Protein AF-A0A3D6A3V4-F1 (afdb_monomer_lite)

Foldseek 3Di:
DPPPPVVVVVVVVVPPPPPLLFFDFDWWAFPVGDTDTFGFAEDEQQWTWTQHPVRDTDIHGLNRTDPVVSVVVLVCVVVVSHYYDDDDDDDDDDPDDDDDDDDDDDDDDDDDDDDDDDDDPPPPPPPDDPDPDDDDVVDPVNDDRDDRPADSVRSQCQAQCHDHDVPDDDDCRRHPQVVCVVPPCVQADPFDDDPNDTRAHPQNQHDNDPVSQQQGHPVGHPDDDD

Structure (mmCIF, N/CA/C/O backbone):
data_AF-A0A3D6A3V4-F1
#
_entry.id   AF-A0A3D6A3V4-F1
#
loop_
_atom_site.group_PDB
_atom_site.id
_atom_site.type_symbol
_atom_site.label_atom_id
_atom_site.label_alt_id
_atom_site.label_comp_id
_atom_site.label_asym_id
_atom_site.label_entity_id
_atom_site.label_seq_id
_atom_site.pdbx_PDB_ins_code
_atom_site.Cartn_x
_atom_site.Cartn_y
_atom_site.Cartn_z
_atom_site.occupancy
_atom_site.B_iso_or_equiv
_atom_site.auth_seq_id
_atom_site.auth_comp_id
_atom_site.auth_asym_id
_atom_site.auth_atom_id
_atom_site.pdbx_PDB_model_num
ATOM 1 N N . MET A 1 1 ? -37.041 -48.152 -1.581 1.00 53.12 1 MET A N 1
ATOM 2 C CA . MET A 1 1 ? -37.724 -46.943 -1.062 1.00 53.12 1 MET A CA 1
ATOM 3 C C . MET A 1 1 ? -36.877 -46.152 -0.038 1.00 53.12 1 MET A C 1
ATOM 5 O O . MET A 1 1 ? -37.385 -45.884 1.032 1.00 53.12 1 MET A O 1
ATOM 9 N N . ILE A 1 2 ? -35.622 -45.732 -0.300 1.00 57.66 2 ILE A N 1
ATOM 10 C CA . ILE A 1 2 ? -34.874 -44.881 0.681 1.00 57.66 2 ILE A CA 1
ATOM 11 C C . ILE A 1 2 ? -34.031 -43.732 0.054 1.00 57.66 2 ILE A C 1
ATOM 13 O O . ILE A 1 2 ? -33.687 -42.775 0.737 1.00 57.66 2 ILE A O 1
ATOM 17 N N . LYS A 1 3 ? -33.742 -43.700 -1.255 1.00 54.81 3 LYS A N 1
ATOM 18 C CA . LYS A 1 3 ? -32.724 -42.768 -1.807 1.00 54.81 3 LYS A CA 1
ATOM 19 C C . LYS A 1 3 ? -33.148 -41.313 -2.098 1.00 54.81 3 LYS A C 1
ATOM 21 O O . LYS A 1 3 ? -32.296 -40.528 -2.493 1.00 54.81 3 LYS A O 1
ATOM 26 N N . LYS A 1 4 ? -34.415 -40.921 -1.906 1.00 56.22 4 LYS A N 1
ATOM 27 C CA . LYS A 1 4 ? -34.896 -39.560 -2.256 1.00 56.22 4 LYS A CA 1
ATOM 28 C C . LYS A 1 4 ? -34.958 -38.573 -1.079 1.00 56.22 4 LYS A C 1
ATOM 30 O O . LYS A 1 4 ? -35.037 -37.375 -1.315 1.00 56.22 4 LYS A O 1
ATOM 35 N N . SER A 1 5 ? -34.862 -39.044 0.168 1.00 53.38 5 SER A N 1
ATOM 36 C CA . SER A 1 5 ? -34.997 -38.173 1.351 1.00 53.38 5 SER A CA 1
ATOM 37 C C . SER A 1 5 ? -33.694 -37.482 1.778 1.00 53.38 5 SER A C 1
ATOM 39 O O . SER A 1 5 ? -33.739 -36.508 2.521 1.00 53.38 5 SER A O 1
ATOM 41 N N . LEU A 1 6 ? -32.535 -37.951 1.297 1.00 52.75 6 LEU A N 1
ATOM 42 C CA . LEU A 1 6 ? -31.229 -37.386 1.664 1.00 52.75 6 LEU A CA 1
ATOM 43 C C . LEU A 1 6 ? -30.909 -36.092 0.894 1.00 52.75 6 LEU A C 1
ATOM 45 O O . LEU A 1 6 ? -30.246 -35.204 1.417 1.00 52.75 6 LEU A O 1
ATOM 49 N N . PHE A 1 7 ? -31.435 -35.945 -0.326 1.00 50.56 7 PHE A N 1
ATOM 50 C CA . PHE A 1 7 ? -31.185 -34.763 -1.159 1.00 50.56 7 PHE A CA 1
ATOM 51 C C . PHE A 1 7 ? -31.991 -33.534 -0.701 1.00 50.56 7 PHE A C 1
ATOM 53 O O . PHE A 1 7 ? -31.534 -32.401 -0.826 1.00 50.56 7 PHE A O 1
ATOM 60 N N . LEU A 1 8 ? -33.160 -33.759 -0.092 1.00 50.34 8 LEU A N 1
ATOM 61 C CA . LEU A 1 8 ? -33.994 -32.698 0.484 1.00 50.34 8 LEU A CA 1
ATOM 62 C C . LEU A 1 8 ? -33.424 -32.128 1.793 1.00 50.34 8 LEU A C 1
ATOM 64 O O . LEU A 1 8 ? -33.662 -30.963 2.094 1.00 50.34 8 LEU A O 1
ATOM 68 N N . PHE A 1 9 ? -32.613 -32.894 2.529 1.00 51.50 9 PHE A N 1
ATOM 69 C CA . PHE A 1 9 ? -31.948 -32.401 3.740 1.00 51.50 9 PHE A CA 1
ATOM 70 C C . PHE A 1 9 ? -30.706 -31.545 3.437 1.00 51.50 9 PHE A C 1
ATOM 72 O O . PHE A 1 9 ? -30.453 -30.573 4.144 1.00 51.50 9 PHE A O 1
ATOM 79 N N . CYS A 1 10 ? -29.973 -31.821 2.350 1.00 49.44 10 CYS A N 1
ATOM 80 C CA . CYS A 1 10 ? -28.848 -30.974 1.927 1.00 49.44 10 CYS A CA 1
ATOM 81 C C . CYS A 1 10 ? -29.291 -29.595 1.412 1.00 49.44 10 CYS A C 1
ATOM 83 O O . CYS A 1 10 ? -28.575 -28.618 1.609 1.00 49.44 10 CYS A O 1
ATOM 85 N N . SER A 1 11 ? -30.478 -29.484 0.807 1.00 51.34 11 SER A N 1
ATOM 86 C CA . SER A 1 11 ? -30.995 -28.195 0.323 1.00 51.34 11 SER A CA 1
ATOM 87 C C . SER A 1 11 ? -31.428 -27.248 1.450 1.00 51.34 11 SER A C 1
ATOM 89 O O . SER A 1 11 ? -31.444 -26.037 1.238 1.00 51.34 11 SER A O 1
ATOM 91 N N . LEU A 1 12 ? -31.766 -27.765 2.638 1.00 50.78 12 LEU A N 1
ATOM 92 C CA . LEU A 1 12 ? -32.213 -26.944 3.771 1.00 50.78 12 LEU A CA 1
ATOM 93 C C . LEU A 1 12 ? -31.044 -26.358 4.588 1.00 50.78 12 LEU A C 1
ATOM 95 O O . LEU A 1 12 ? -31.235 -25.403 5.332 1.00 50.78 12 LEU A O 1
ATOM 99 N N . ILE A 1 13 ? -29.827 -26.890 4.424 1.00 54.06 13 ILE A N 1
ATOM 100 C CA . ILE A 1 13 ? -28.621 -26.446 5.150 1.00 54.06 13 ILE A CA 1
ATOM 101 C C . ILE A 1 13 ? -27.884 -25.318 4.401 1.00 54.06 13 ILE A C 1
ATOM 103 O O . ILE A 1 13 ? -27.136 -24.549 4.998 1.00 54.06 13 ILE A O 1
ATOM 107 N N . ILE A 1 14 ? -28.115 -25.162 3.094 1.00 52.94 14 ILE A N 1
ATOM 108 C CA . ILE A 1 14 ? -27.400 -24.167 2.275 1.00 52.94 14 ILE A CA 1
ATOM 109 C C . ILE A 1 14 ? -27.983 -22.749 2.453 1.00 52.94 14 ILE A C 1
ATOM 111 O O . ILE A 1 14 ? -27.259 -21.768 2.313 1.00 52.94 14 ILE A O 1
ATOM 115 N N . PHE A 1 15 ? -29.254 -22.606 2.847 1.00 48.47 15 PHE A N 1
ATOM 116 C CA . PHE A 1 15 ? -29.893 -21.288 2.999 1.00 48.47 15 PHE A CA 1
ATOM 117 C C . PHE A 1 15 ? -29.602 -20.566 4.328 1.00 48.47 15 PHE A C 1
ATOM 119 O O . PHE A 1 15 ? -29.890 -19.377 4.446 1.00 48.47 15 PHE A O 1
ATOM 126 N N . THR A 1 16 ? -29.004 -21.223 5.327 1.00 52.16 16 THR A N 1
ATOM 127 C CA . THR A 1 16 ? -28.819 -20.644 6.675 1.00 52.16 16 THR A CA 1
ATOM 128 C C . THR A 1 16 ? -27.488 -19.913 6.887 1.00 52.16 16 THR A C 1
ATOM 130 O O . THR A 1 16 ? -27.120 -19.658 8.030 1.00 52.16 16 THR A O 1
ATOM 133 N N . SER A 1 17 ? -26.732 -19.584 5.834 1.00 47.12 17 SER A N 1
ATOM 134 C CA . SER A 1 17 ? -25.373 -19.023 5.980 1.00 47.12 17 SER A CA 1
ATOM 135 C C . SER A 1 17 ? -25.173 -17.585 5.483 1.00 47.12 17 SER A C 1
ATOM 137 O O . SER A 1 17 ? -24.056 -17.077 5.558 1.00 47.12 17 SER A O 1
ATOM 139 N N . LEU A 1 18 ? -26.231 -16.852 5.116 1.00 50.50 18 LEU A N 1
ATOM 140 C CA . LEU A 1 18 ? -26.153 -15.385 4.991 1.00 50.50 18 LEU A CA 1
ATOM 141 C C . LEU A 1 18 ? -26.362 -14.712 6.356 1.00 50.50 18 LEU A C 1
ATOM 143 O O . LEU A 1 18 ? -27.289 -13.934 6.570 1.00 50.50 18 LEU A O 1
ATOM 147 N N . VAL A 1 19 ? -25.476 -15.004 7.308 1.00 51.34 19 VAL A N 1
ATOM 148 C CA . VAL A 1 19 ? -25.306 -14.123 8.464 1.00 51.34 19 VAL A CA 1
ATOM 149 C C . VAL A 1 19 ? -24.490 -12.941 7.959 1.00 51.34 19 VAL A C 1
ATOM 151 O O . VAL A 1 19 ? -23.276 -13.046 7.797 1.00 51.34 19 VAL A O 1
ATOM 154 N N . CYS A 1 20 ? -25.150 -11.814 7.677 1.00 49.06 20 CYS A N 1
ATOM 155 C CA . CYS A 1 20 ? -24.467 -10.524 7.617 1.00 49.06 20 CYS A CA 1
ATOM 156 C C . CYS A 1 20 ? -23.655 -10.408 8.907 1.00 49.06 20 CYS A C 1
ATOM 158 O O . CYS A 1 20 ? -24.240 -10.257 9.980 1.00 49.06 20 CYS A O 1
ATOM 160 N N . ALA A 1 21 ? -22.332 -10.553 8.817 1.00 57.81 21 ALA A N 1
ATOM 161 C CA . ALA A 1 21 ? -21.416 -10.524 9.950 1.00 57.81 21 ALA A CA 1
ATOM 162 C C . ALA A 1 21 ? -21.294 -9.087 10.472 1.00 57.81 21 ALA A C 1
ATOM 164 O O . ALA A 1 21 ? -20.263 -8.435 10.358 1.00 57.81 21 ALA A O 1
ATOM 165 N N . SER A 1 22 ? -22.404 -8.573 10.990 1.00 68.56 22 SER A N 1
ATOM 166 C CA . SER A 1 22 ? -22.478 -7.310 11.689 1.00 68.56 22 SER A CA 1
ATOM 167 C C . SER A 1 22 ? -21.837 -7.497 13.054 1.00 68.56 22 SER A C 1
ATOM 169 O O . SER A 1 22 ? -22.063 -8.515 13.713 1.00 68.56 22 SER A O 1
ATOM 171 N N . GLU A 1 23 ? -21.016 -6.539 13.473 1.00 82.00 23 GLU A N 1
ATOM 172 C CA . GLU A 1 23 ? -20.380 -6.610 14.782 1.00 82.00 23 GLU A CA 1
ATOM 173 C C . GLU A 1 23 ? -21.410 -6.761 15.919 1.00 82.00 23 GLU A C 1
ATOM 175 O O . GLU A 1 23 ? -22.537 -6.279 15.814 1.00 82.00 23 GLU A O 1
ATOM 180 N N . PRO A 1 24 ? -21.070 -7.422 17.031 1.00 88.56 24 PRO A N 1
ATOM 181 C CA . PRO A 1 24 ? -21.935 -7.410 18.200 1.00 88.56 24 PRO A CA 1
ATOM 182 C C . PRO A 1 24 ? -21.965 -6.015 18.842 1.00 88.56 24 PRO A C 1
ATOM 184 O O . PRO A 1 24 ? -20.991 -5.262 18.780 1.00 88.56 24 PRO A O 1
ATOM 187 N N . PHE A 1 25 ? -23.074 -5.685 19.509 1.00 91.19 25 PHE A N 1
ATOM 188 C CA . PHE A 1 25 ? -23.089 -4.561 20.443 1.00 91.19 25 PHE A CA 1
ATOM 189 C C . PHE A 1 25 ? -22.141 -4.859 21.603 1.00 91.19 25 PHE A C 1
ATOM 191 O O . PHE A 1 25 ? -22.180 -5.939 22.195 1.00 91.19 25 PHE A O 1
ATOM 198 N N . ARG A 1 26 ? -21.277 -3.898 21.914 1.00 92.19 26 ARG A N 1
ATOM 199 C CA . ARG A 1 26 ? -20.244 -4.003 22.935 1.00 92.19 26 ARG A CA 1
ATOM 200 C C . ARG A 1 26 ? -20.138 -2.693 23.701 1.00 92.19 26 ARG A C 1
ATOM 202 O O . ARG A 1 26 ? -20.439 -1.617 23.190 1.00 92.19 26 ARG A O 1
ATOM 209 N N . ILE A 1 27 ? -19.692 -2.800 24.945 1.00 93.56 27 ILE A N 1
ATOM 210 C CA . ILE A 1 27 ? -19.360 -1.650 25.776 1.00 93.56 27 ILE A CA 1
ATOM 211 C C . ILE A 1 27 ? -17.898 -1.298 25.519 1.00 93.56 27 ILE A C 1
ATOM 213 O O . ILE A 1 27 ? -17.003 -2.054 25.899 1.00 93.56 27 ILE A O 1
ATOM 217 N N . PHE A 1 28 ? -17.682 -0.162 24.869 1.00 93.25 28 PHE A N 1
ATOM 218 C CA . PHE A 1 28 ? -16.378 0.450 24.677 1.00 93.25 28 PHE A CA 1
ATOM 219 C C . PHE A 1 28 ? -16.047 1.344 25.869 1.00 93.25 28 PHE A C 1
ATOM 221 O O . PHE A 1 28 ? -16.920 2.024 26.402 1.00 93.25 28 PHE A O 1
ATOM 228 N N . LYS A 1 29 ? -14.794 1.361 26.298 1.00 93.31 29 LYS A N 1
ATOM 229 C CA . LYS A 1 29 ? -14.298 2.123 27.438 1.00 93.31 29 LYS A CA 1
ATOM 230 C C . LYS A 1 29 ? -13.313 3.176 26.963 1.00 93.31 29 LYS A C 1
ATOM 232 O O . LYS A 1 29 ? -12.517 2.934 26.060 1.00 93.31 29 LYS A O 1
ATOM 237 N N . THR A 1 30 ? -13.332 4.337 27.599 1.00 90.88 30 THR A N 1
ATOM 238 C CA . THR A 1 30 ? -12.273 5.337 27.463 1.00 90.88 30 THR A CA 1
ATOM 239 C C . THR A 1 30 ? -11.202 5.106 28.532 1.00 90.88 30 THR A C 1
ATOM 241 O O . THR A 1 30 ? -11.490 4.517 29.579 1.00 90.88 30 THR A O 1
ATOM 244 N N . PRO A 1 31 ? -9.970 5.607 28.339 1.00 86.50 31 PRO A N 1
ATOM 245 C CA . PRO A 1 31 ? -8.934 5.581 29.374 1.00 86.50 31 PRO A CA 1
ATOM 246 C C . PRO A 1 31 ? -9.350 6.285 30.677 1.00 86.50 31 PRO A C 1
ATOM 248 O O . PRO A 1 31 ? -8.811 5.992 31.736 1.00 86.50 31 PRO A O 1
ATOM 251 N N . GLN A 1 32 ? -10.326 7.197 30.606 1.00 86.75 32 GLN A N 1
ATOM 252 C CA . GLN A 1 32 ? -10.885 7.921 31.752 1.00 86.75 32 GLN A CA 1
ATOM 253 C C . GLN A 1 32 ? -11.979 7.126 32.493 1.00 86.75 32 GLN A C 1
ATOM 255 O O . GLN A 1 32 ? -12.589 7.645 33.423 1.00 86.75 32 GLN A O 1
ATOM 260 N N . GLY A 1 33 ? -12.266 5.887 32.075 1.00 80.50 33 GLY A N 1
ATOM 261 C CA . GLY A 1 33 ? -13.264 5.016 32.703 1.00 80.50 33 GLY A CA 1
ATOM 262 C C . GLY A 1 33 ? -14.709 5.264 32.261 1.00 80.50 33 GLY A C 1
ATOM 263 O O . GLY A 1 33 ? -15.615 4.588 32.745 1.00 80.50 33 GLY A O 1
ATOM 264 N N . GLN A 1 34 ? -14.948 6.188 31.326 1.00 87.38 34 GLN A N 1
ATOM 265 C CA . GLN A 1 34 ? -16.274 6.359 30.731 1.00 87.38 34 GLN A CA 1
ATOM 266 C C . GLN A 1 34 ? -16.570 5.193 29.789 1.00 87.38 34 GLN A C 1
ATOM 268 O O . GLN A 1 34 ? -15.661 4.644 29.166 1.00 87.38 34 GLN A O 1
ATOM 273 N N . SER A 1 35 ? -17.841 4.817 29.680 1.00 90.25 35 SER A N 1
ATOM 274 C CA . SER A 1 35 ? -18.265 3.711 28.827 1.00 90.25 35 SER A CA 1
ATOM 275 C C . SER A 1 35 ? -19.302 4.158 27.804 1.00 90.25 35 SER A C 1
ATOM 277 O O . SER A 1 35 ? -20.183 4.962 28.100 1.00 90.25 35 SER A O 1
ATOM 279 N N . LEU A 1 36 ? -19.162 3.646 26.588 1.00 90.88 36 LEU A N 1
ATOM 280 C CA . LEU A 1 36 ? -20.037 3.876 25.453 1.00 90.88 36 LEU A CA 1
ATOM 281 C C . LEU A 1 36 ? -20.494 2.515 24.938 1.00 90.88 36 LEU A C 1
ATOM 283 O O . LEU A 1 36 ? -19.686 1.710 24.485 1.00 90.88 36 LEU A O 1
ATOM 287 N N . GLU A 1 37 ? -21.792 2.256 24.983 1.00 93.44 37 GLU A N 1
ATOM 288 C CA . GLU A 1 37 ? -22.357 1.041 24.411 1.00 93.44 37 GLU A CA 1
ATOM 289 C C . GLU A 1 37 ? -22.723 1.262 22.940 1.00 93.44 37 GLU A C 1
ATOM 291 O O . GLU A 1 37 ? -23.475 2.177 22.604 1.00 93.44 37 GLU A O 1
ATOM 296 N N . GLY A 1 38 ? -22.202 0.418 22.052 1.00 93.00 38 GLY A N 1
ATOM 297 C CA . GLY A 1 38 ? -22.486 0.521 20.628 1.00 93.00 38 GLY A CA 1
ATOM 298 C C . GLY A 1 38 ? -21.912 -0.627 19.811 1.00 93.00 38 GLY A C 1
ATOM 299 O O . GLY A 1 38 ? -21.326 -1.568 20.336 1.00 93.00 38 GLY A O 1
ATOM 300 N N . ARG A 1 39 ? -22.082 -0.547 18.498 1.00 93.00 39 ARG A N 1
ATOM 301 C CA . ARG A 1 39 ? -21.554 -1.494 17.512 1.00 93.00 39 ARG A CA 1
ATOM 302 C C . ARG A 1 39 ? -20.715 -0.740 16.490 1.00 93.00 39 ARG A C 1
ATOM 304 O O . ARG A 1 39 ? -21.195 0.275 15.986 1.00 93.00 39 ARG A O 1
ATOM 311 N N . ALA A 1 40 ? -19.525 -1.220 16.121 1.00 93.31 40 ALA A N 1
ATOM 312 C CA . ALA A 1 40 ? -18.783 -0.564 15.048 1.00 93.31 40 ALA A CA 1
ATOM 313 C C . ALA A 1 40 ? -19.409 -0.880 13.687 1.00 93.31 40 ALA A C 1
ATOM 315 O O . ALA A 1 40 ? -19.630 -2.032 13.320 1.00 93.31 40 ALA A O 1
ATOM 316 N N . VAL A 1 41 ? -19.732 0.176 12.948 1.00 93.25 41 VAL A N 1
ATOM 317 C CA . VAL A 1 41 ? -20.418 0.097 11.652 1.00 93.25 41 VAL A CA 1
ATOM 318 C C . VAL A 1 41 ? -19.566 0.617 10.500 1.00 93.25 41 VAL A C 1
ATOM 320 O O . VAL A 1 41 ? -19.906 0.389 9.344 1.00 93.25 41 VAL A O 1
ATOM 323 N N . GLY A 1 42 ? -18.464 1.300 10.798 1.00 91.44 42 GLY A N 1
ATOM 324 C CA . GLY A 1 42 ? -17.523 1.792 9.802 1.00 91.44 42 GLY A CA 1
ATOM 325 C C . GLY A 1 42 ? -16.274 2.384 10.444 1.00 91.44 42 GLY A C 1
ATOM 326 O O . GLY A 1 42 ? -16.233 2.595 11.658 1.00 91.44 42 GLY A O 1
ATOM 327 N N . TYR A 1 43 ? -15.262 2.678 9.634 1.00 93.00 43 TYR A N 1
ATOM 328 C CA . TYR A 1 43 ? -14.099 3.453 10.069 1.00 93.00 43 TYR A CA 1
ATOM 329 C C . TYR A 1 43 ? -13.533 4.327 8.951 1.00 93.00 43 TYR A C 1
ATOM 331 O O . TYR A 1 43 ? -13.569 3.966 7.774 1.00 93.00 43 TYR A O 1
ATOM 339 N N . GLU A 1 44 ? -12.957 5.462 9.331 1.00 90.12 44 GLU A N 1
ATOM 340 C CA . GLU A 1 44 ? -12.273 6.394 8.441 1.00 90.12 44 GLU A CA 1
ATOM 341 C C . GLU A 1 44 ? -10.956 6.833 9.086 1.00 90.12 44 GLU A C 1
ATOM 343 O O . GLU A 1 44 ? -10.938 7.399 10.180 1.00 90.12 44 GLU A O 1
ATOM 348 N N . GLY A 1 45 ? -9.828 6.543 8.430 1.00 86.00 45 GLY A N 1
ATOM 349 C CA . GLY A 1 45 ? -8.511 6.807 9.009 1.00 86.00 45 GLY A CA 1
ATOM 350 C C . GLY A 1 45 ? -8.373 6.139 10.378 1.00 86.00 45 GLY A C 1
ATOM 351 O O . GLY A 1 45 ? -8.556 4.934 10.477 1.00 86.00 45 GLY A O 1
ATOM 352 N N . GLN A 1 46 ? -8.083 6.921 11.424 1.00 88.44 46 GLN A N 1
ATOM 353 C CA . GLN A 1 46 ? -7.983 6.459 12.819 1.00 88.44 46 GLN A CA 1
ATOM 354 C C . GLN A 1 46 ? -9.275 6.634 13.636 1.00 88.44 46 GLN A C 1
ATOM 356 O O . GLN A 1 46 ? -9.231 6.542 14.861 1.00 88.44 46 GLN A O 1
ATOM 361 N N . THR A 1 47 ? -10.418 6.878 12.998 1.00 92.38 47 THR A N 1
ATOM 362 C CA . THR A 1 47 ? -11.699 7.129 13.671 1.00 92.38 47 THR A CA 1
ATOM 363 C C . THR A 1 47 ? -12.694 6.023 13.348 1.00 92.38 47 THR A C 1
ATOM 365 O O . THR A 1 47 ? -12.914 5.695 12.184 1.00 92.38 47 THR A O 1
ATOM 368 N N . PHE A 1 48 ? -13.318 5.458 14.379 1.00 93.94 48 PHE A N 1
ATOM 369 C CA . PHE A 1 48 ? -14.372 4.457 14.238 1.00 93.94 48 PHE A CA 1
ATOM 370 C C . PHE A 1 48 ? -15.749 5.100 14.355 1.00 93.94 48 PHE A C 1
ATOM 372 O O . PHE A 1 48 ? -15.953 6.052 15.105 1.00 93.94 48 PHE A O 1
ATOM 379 N N . ILE A 1 49 ? -16.702 4.565 13.602 1.00 93.88 49 ILE A N 1
ATOM 380 C CA . ILE A 1 49 ? -18.096 4.990 13.602 1.00 93.88 49 ILE A CA 1
ATOM 381 C C . ILE A 1 49 ? -18.872 3.919 14.351 1.00 93.88 49 ILE A C 1
ATOM 383 O O . ILE A 1 49 ? -18.979 2.780 13.891 1.00 93.88 49 ILE A O 1
ATOM 387 N N . LEU A 1 50 ? -19.387 4.285 15.517 1.00 93.62 50 LEU A N 1
ATOM 388 C CA . LEU A 1 50 ? -20.130 3.407 16.405 1.00 93.62 50 LEU A CA 1
ATOM 389 C C . LEU A 1 50 ? -21.614 3.763 16.326 1.00 93.62 50 LEU A C 1
ATOM 391 O O . LEU A 1 50 ? -21.976 4.931 16.434 1.00 93.62 50 LEU A O 1
ATOM 395 N N . ALA A 1 51 ? -22.471 2.771 16.117 1.00 93.06 51 ALA A N 1
ATOM 396 C CA . ALA A 1 51 ? -23.916 2.922 16.218 1.00 93.06 51 ALA A CA 1
ATOM 397 C C . ALA A 1 51 ? -24.361 2.543 17.632 1.00 93.06 51 ALA A C 1
ATOM 399 O O . ALA A 1 51 ? -24.046 1.445 18.096 1.00 93.06 51 ALA A O 1
ATOM 400 N N . ASP A 1 52 ? -25.083 3.426 18.313 1.00 91.56 52 ASP A N 1
ATOM 401 C CA . ASP A 1 52 ? -25.715 3.092 19.590 1.00 91.56 52 ASP A CA 1
ATOM 402 C C . ASP A 1 52 ? -26.954 2.191 19.391 1.00 91.56 52 ASP A C 1
ATOM 404 O O . ASP A 1 52 ? -27.343 1.858 18.266 1.00 91.56 52 ASP A O 1
ATOM 408 N N . LYS A 1 53 ? -27.601 1.792 20.493 1.00 89.06 53 LYS A N 1
ATOM 409 C CA . LYS A 1 53 ? -28.843 0.994 20.457 1.00 89.06 53 LYS A CA 1
ATOM 410 C C . LYS A 1 53 ? -30.003 1.691 19.733 1.00 89.06 53 LYS A C 1
ATOM 412 O O . LYS A 1 53 ? -30.899 1.009 19.247 1.00 89.06 53 LYS A O 1
ATOM 417 N N . SER A 1 54 ? -29.992 3.023 19.664 1.00 88.06 54 SER A N 1
ATOM 418 C CA . SER A 1 54 ? -30.994 3.828 18.955 1.00 88.06 54 SER A CA 1
ATOM 419 C C . SER A 1 54 ? -30.691 3.990 17.458 1.00 88.06 54 SER A C 1
ATOM 421 O O . SER A 1 54 ? -31.510 4.525 16.716 1.00 88.06 54 SER A O 1
ATOM 423 N N . GLY A 1 55 ? -29.530 3.513 16.996 1.00 85.62 55 GLY A N 1
ATOM 424 C CA . GLY A 1 55 ? -29.046 3.687 15.628 1.00 85.62 55 GLY A CA 1
ATOM 425 C C . GLY A 1 55 ? -28.339 5.024 15.380 1.00 85.62 55 GLY A C 1
ATOM 426 O O . GLY A 1 55 ? -27.954 5.307 14.244 1.00 85.62 55 GLY A O 1
ATOM 427 N N . LYS A 1 56 ? -28.124 5.847 16.413 1.00 90.25 56 LYS A N 1
ATOM 428 C CA . LYS A 1 56 ? -27.358 7.091 16.311 1.00 90.25 56 LYS A CA 1
ATOM 429 C C . LYS A 1 56 ? -25.882 6.769 16.100 1.00 90.25 56 LYS A C 1
ATOM 431 O O . LYS A 1 56 ? -25.287 5.980 16.831 1.00 90.25 56 LYS A O 1
ATOM 436 N N . LEU A 1 57 ? -25.287 7.418 15.103 1.00 91.88 57 LEU A N 1
ATOM 437 C CA . LEU A 1 57 ? -23.877 7.255 14.759 1.00 91.88 57 LEU A CA 1
ATOM 438 C C . LEU A 1 57 ? -23.006 8.232 15.554 1.00 91.88 57 LEU A C 1
ATOM 440 O O . LEU A 1 57 ? -23.210 9.445 15.492 1.00 91.88 57 LEU A O 1
ATOM 444 N N . VAL A 1 58 ? -22.002 7.703 16.249 1.00 91.56 58 VAL A N 1
ATOM 445 C CA . VAL A 1 58 ? -21.001 8.448 17.017 1.00 91.56 58 VAL A CA 1
ATOM 446 C C . VAL A 1 58 ? -19.623 8.161 16.431 1.00 91.56 58 VAL A C 1
ATOM 448 O O . VAL A 1 58 ? -19.235 7.007 16.268 1.00 91.56 58 VAL A O 1
ATOM 451 N N . GLN A 1 59 ? -18.877 9.213 16.102 1.00 93.06 59 GLN A N 1
ATOM 452 C CA . GLN A 1 59 ? -17.488 9.090 15.670 1.00 93.06 59 GLN A CA 1
ATOM 453 C C . GLN A 1 59 ? -16.571 9.117 16.888 1.00 93.06 59 GLN A C 1
ATOM 455 O O . GLN A 1 59 ? -16.620 10.055 17.681 1.00 93.06 59 GLN A O 1
ATOM 460 N N . VAL A 1 60 ? -15.733 8.096 17.029 1.00 92.50 60 VAL A N 1
ATOM 461 C CA . VAL A 1 60 ? -14.822 7.945 18.162 1.00 92.50 60 VAL A CA 1
ATOM 462 C C . VAL A 1 60 ? -13.408 7.693 17.639 1.00 92.50 60 VAL A C 1
ATOM 464 O O . VAL A 1 60 ? -13.174 6.685 16.966 1.00 92.50 60 VAL A O 1
ATOM 467 N N . PRO A 1 61 ? -12.444 8.589 17.914 1.00 93.50 61 PRO A N 1
ATOM 468 C CA . PRO A 1 61 ? -11.045 8.352 17.586 1.00 93.50 61 PRO A CA 1
ATOM 469 C C . PRO A 1 61 ? -10.534 7.099 18.296 1.00 93.50 61 PRO A C 1
ATOM 471 O O . PRO A 1 61 ? -10.745 6.936 19.496 1.00 93.50 61 PRO A O 1
ATOM 474 N N . LEU A 1 62 ? -9.794 6.248 17.587 1.00 93.12 62 LEU A N 1
ATOM 475 C CA . LEU A 1 62 ? -9.245 5.005 18.130 1.00 93.12 62 LEU A CA 1
ATOM 476 C C . LEU A 1 62 ? -8.423 5.266 19.402 1.00 93.12 62 LEU A C 1
ATOM 478 O O . LEU A 1 62 ? -8.571 4.567 20.395 1.00 93.12 62 LEU A O 1
ATOM 482 N N . ARG A 1 63 ? -7.629 6.343 19.414 1.00 92.06 63 ARG A N 1
ATOM 483 C CA . ARG A 1 63 ? -6.788 6.734 20.561 1.00 92.06 63 ARG A CA 1
ATOM 484 C C . ARG A 1 63 ? -7.573 7.162 21.805 1.00 92.06 63 ARG A C 1
ATOM 486 O O . ARG A 1 63 ? -6.993 7.213 22.882 1.00 92.06 63 ARG A O 1
ATOM 493 N N . ALA A 1 64 ? -8.854 7.500 21.663 1.00 91.19 64 ALA A N 1
ATOM 494 C CA . ALA A 1 64 ? -9.713 7.893 22.779 1.00 91.19 64 ALA A CA 1
ATOM 495 C C . ALA A 1 64 ? -10.326 6.686 23.516 1.00 91.19 64 ALA A C 1
ATOM 497 O O . ALA A 1 64 ? -10.982 6.867 24.541 1.00 91.19 64 ALA A O 1
ATOM 498 N N . LEU A 1 65 ? -10.123 5.468 23.004 1.00 92.88 65 LEU A N 1
ATOM 499 C CA . LEU A 1 65 ? -10.601 4.218 23.593 1.00 92.88 65 LEU A CA 1
ATOM 500 C C . LEU A 1 65 ? -9.510 3.529 24.419 1.00 92.88 65 LEU A C 1
ATOM 502 O O . LEU A 1 65 ? -8.328 3.848 24.291 1.00 92.88 65 LEU A O 1
ATOM 506 N N . SER A 1 66 ? -9.898 2.584 25.272 1.00 94.56 66 SER A N 1
ATOM 507 C CA . SER A 1 66 ? -8.965 1.747 26.027 1.00 94.56 66 SER A CA 1
ATOM 508 C C . SER A 1 66 ? -8.146 0.849 25.093 1.00 94.56 66 SER A C 1
ATOM 510 O O . SER A 1 66 ? -8.536 0.585 23.954 1.00 94.56 66 SER A O 1
ATOM 512 N N . VAL A 1 67 ? -7.000 0.358 25.562 1.00 93.00 67 VAL A N 1
ATOM 513 C CA . VAL A 1 67 ? -6.079 -0.456 24.746 1.00 93.00 67 VAL A CA 1
ATOM 514 C C . VAL A 1 67 ? -6.737 -1.762 24.277 1.00 93.00 67 VAL A C 1
ATOM 516 O O . VAL A 1 67 ? -6.515 -2.215 23.149 1.00 93.00 67 VAL A O 1
ATOM 519 N N . GLU A 1 68 ? -7.601 -2.349 25.103 1.00 93.31 68 GLU A N 1
ATOM 520 C CA . GLU A 1 68 ? -8.360 -3.561 24.781 1.00 93.31 68 GLU A CA 1
ATOM 521 C C . GLU A 1 68 ? -9.318 -3.311 23.613 1.00 93.31 68 GLU A C 1
ATOM 523 O O . GLU A 1 68 ? -9.415 -4.118 22.684 1.00 93.31 68 GLU A O 1
ATOM 528 N N . ASP A 1 69 ? -9.991 -2.163 23.631 1.00 93.75 69 ASP A N 1
ATOM 529 C CA . ASP A 1 69 ? -10.955 -1.782 22.606 1.00 93.75 69 ASP A CA 1
ATOM 530 C C . ASP A 1 69 ? -10.289 -1.345 21.316 1.00 93.75 69 ASP A C 1
ATOM 532 O O . ASP A 1 69 ? -10.752 -1.711 20.234 1.00 93.75 69 ASP A O 1
ATOM 536 N N . GLN A 1 70 ? -9.151 -0.663 21.422 1.00 94.25 70 GLN A N 1
ATOM 537 C CA . GLN A 1 70 ? -8.301 -0.385 20.276 1.00 94.25 70 GLN A CA 1
ATOM 538 C C . GLN A 1 70 ? -7.905 -1.678 19.563 1.00 94.25 70 GLN A C 1
ATOM 540 O O . GLN A 1 70 ? -8.088 -1.811 18.353 1.00 94.25 70 GLN A O 1
ATOM 545 N N . THR A 1 71 ? -7.419 -2.660 20.323 1.00 93.88 71 THR A N 1
ATOM 546 C CA . THR A 1 71 ? -6.976 -3.950 19.784 1.00 93.88 71 THR A CA 1
ATOM 547 C C . THR A 1 71 ? -8.125 -4.710 19.128 1.00 93.88 71 THR A C 1
ATOM 549 O O . THR A 1 71 ? -7.957 -5.279 18.047 1.00 93.88 71 THR A O 1
ATOM 552 N N . TYR A 1 72 ? -9.301 -4.713 19.757 1.00 94.12 72 TYR A N 1
ATOM 553 C CA . TYR A 1 72 ? -10.501 -5.335 19.205 1.00 94.12 72 TYR A CA 1
ATOM 554 C C . TYR A 1 72 ? -10.890 -4.721 17.854 1.00 94.12 72 TYR A C 1
ATOM 556 O O . TYR A 1 72 ? -11.034 -5.448 16.870 1.00 94.12 72 TYR A O 1
ATOM 564 N N . LEU A 1 73 ? -10.994 -3.390 17.789 1.00 93.62 73 LEU A N 1
ATOM 565 C CA . LEU A 1 73 ? -11.411 -2.670 16.586 1.00 93.62 73 LEU A CA 1
ATOM 566 C C . LEU A 1 73 ? -10.398 -2.812 15.444 1.00 93.62 73 LEU A C 1
ATOM 568 O O . LEU A 1 73 ? -10.792 -3.003 14.294 1.00 93.62 73 LEU A O 1
ATOM 572 N N . ILE A 1 74 ? -9.095 -2.794 15.748 1.00 92.94 74 ILE A N 1
ATOM 573 C CA . ILE A 1 74 ? -8.038 -3.057 14.761 1.00 92.94 74 ILE A CA 1
ATOM 574 C C . ILE A 1 74 ? -8.186 -4.469 14.185 1.00 92.94 74 ILE A C 1
ATOM 576 O O . ILE A 1 74 ? -8.211 -4.630 12.965 1.00 92.94 74 ILE A O 1
ATOM 580 N N . LYS A 1 75 ? -8.325 -5.491 15.042 1.00 92.81 75 LYS A N 1
ATOM 581 C CA . LYS A 1 75 ? -8.482 -6.886 14.599 1.00 92.81 75 LYS A CA 1
ATOM 582 C C . LYS A 1 75 ? -9.737 -7.069 13.751 1.00 92.81 75 LYS A C 1
ATOM 584 O O . LYS A 1 75 ? -9.695 -7.760 12.737 1.00 92.81 75 LYS A O 1
ATOM 589 N N . ALA A 1 76 ? -10.845 -6.443 14.136 1.00 91.94 76 ALA A N 1
ATOM 590 C CA . ALA A 1 76 ? -12.083 -6.519 13.377 1.00 91.94 76 ALA A CA 1
ATOM 591 C C . ALA A 1 76 ? -11.997 -5.807 12.017 1.00 91.94 76 ALA A C 1
ATOM 593 O O . ALA A 1 76 ? -12.450 -6.355 11.009 1.00 91.94 76 ALA A O 1
ATOM 594 N N . ALA A 1 77 ? -11.357 -4.636 11.961 1.00 91.75 77 ALA A N 1
ATOM 595 C CA . ALA A 1 77 ? -11.101 -3.918 10.716 1.00 91.75 77 ALA A CA 1
ATOM 596 C C . ALA A 1 77 ? -10.172 -4.704 9.774 1.00 91.75 77 ALA A C 1
ATOM 598 O O . ALA A 1 77 ? -10.432 -4.774 8.575 1.00 91.75 77 ALA A O 1
ATOM 599 N N . GLN A 1 78 ? -9.120 -5.336 10.308 1.00 88.94 78 GLN A N 1
ATOM 600 C CA . GLN A 1 78 ? -8.203 -6.195 9.545 1.00 88.94 78 GLN A CA 1
ATOM 601 C C . GLN A 1 78 ? -8.878 -7.481 9.052 1.00 88.94 78 GLN A C 1
ATOM 603 O O . GLN A 1 78 ? -8.580 -7.954 7.959 1.00 88.94 78 GLN A O 1
ATOM 608 N N . ALA A 1 79 ? -9.827 -8.018 9.821 1.00 88.88 79 ALA A N 1
ATOM 609 C CA . ALA A 1 79 ? -10.643 -9.165 9.434 1.00 88.88 79 ALA A CA 1
ATOM 610 C C . ALA A 1 79 ? -11.776 -8.813 8.446 1.00 88.88 79 ALA A C 1
ATOM 612 O O . ALA A 1 79 ? -12.634 -9.656 8.194 1.00 88.88 79 ALA A O 1
ATOM 613 N N . ASN A 1 80 ? -11.810 -7.584 7.912 1.00 86.81 80 ASN A N 1
ATOM 614 C CA . ASN A 1 80 ? -12.860 -7.070 7.023 1.00 86.81 80 ASN A CA 1
ATOM 615 C C . ASN A 1 80 ? -14.285 -7.177 7.604 1.00 86.81 80 ASN A C 1
ATOM 617 O O . ASN A 1 80 ? -15.258 -7.228 6.855 1.00 86.81 80 ASN A O 1
ATOM 621 N N . LYS A 1 81 ? -14.423 -7.203 8.938 1.00 88.19 81 LYS A N 1
ATOM 622 C CA . LYS A 1 81 ? -15.731 -7.238 9.619 1.00 88.19 81 LYS A CA 1
ATOM 623 C C . LYS A 1 81 ? -16.381 -5.860 9.696 1.00 88.19 81 LYS A C 1
ATOM 625 O O . LYS A 1 81 ? -17.601 -5.753 9.725 1.00 88.19 81 LYS A O 1
ATOM 630 N N . ILE A 1 82 ? -15.560 -4.810 9.723 1.00 89.75 82 ILE A N 1
ATOM 631 C CA . ILE A 1 82 ? -16.003 -3.416 9.726 1.00 89.75 82 ILE A CA 1
ATOM 632 C C . ILE A 1 82 ? -15.640 -2.810 8.364 1.00 89.75 82 ILE A C 1
ATOM 634 O O . ILE A 1 82 ? -14.463 -2.847 7.991 1.00 89.75 82 ILE A O 1
ATOM 638 N N . PRO A 1 83 ? -16.599 -2.256 7.606 1.00 87.81 83 PRO A N 1
ATOM 639 C CA . PRO A 1 83 ? -16.310 -1.636 6.320 1.00 87.81 83 PRO A CA 1
ATOM 640 C C . PRO A 1 83 ? -15.555 -0.305 6.475 1.00 87.81 83 PRO A C 1
ATOM 642 O O . PRO A 1 83 ? -15.652 0.384 7.493 1.00 87.81 83 PRO A O 1
ATOM 645 N N . ARG A 1 84 ? -14.810 0.077 5.431 1.00 87.62 84 ARG A N 1
ATOM 646 C CA . ARG A 1 84 ? -14.191 1.408 5.314 1.00 87.62 84 ARG A CA 1
ATOM 647 C C . ARG A 1 84 ? -15.231 2.442 4.894 1.00 87.62 84 ARG A C 1
ATOM 649 O O . ARG A 1 84 ? -16.002 2.194 3.972 1.00 87.62 84 ARG A O 1
ATOM 656 N N . GLY A 1 85 ? -15.179 3.618 5.509 1.00 82.81 85 GLY A N 1
ATOM 657 C CA . GLY A 1 85 ? -16.072 4.739 5.236 1.00 82.81 85 GLY A CA 1
ATOM 658 C C . GLY A 1 85 ? -17.319 4.759 6.119 1.00 82.81 85 GLY A C 1
ATOM 659 O O . GLY A 1 85 ? -17.533 3.897 6.976 1.00 82.81 85 GLY A O 1
ATOM 660 N N . ARG A 1 86 ? -18.144 5.793 5.928 1.00 77.38 86 ARG A N 1
ATOM 661 C CA . ARG A 1 86 ? -19.399 5.967 6.661 1.00 77.38 86 ARG A CA 1
ATOM 662 C C . ARG A 1 86 ? -20.492 5.088 6.048 1.00 77.38 86 ARG A C 1
ATOM 664 O O . ARG A 1 86 ? -20.708 5.187 4.842 1.00 77.38 86 ARG A O 1
ATOM 671 N N . PRO A 1 87 ? -21.214 4.273 6.840 1.00 68.44 87 PRO A N 1
ATOM 672 C CA . PRO A 1 87 ? -22.395 3.584 6.337 1.00 68.44 87 PRO A CA 1
ATOM 673 C C . PRO A 1 87 ? -23.419 4.633 5.889 1.00 68.44 87 PRO A C 1
ATOM 675 O O . PRO A 1 87 ? -23.827 5.485 6.681 1.00 68.44 87 PRO A O 1
ATOM 678 N N . SER A 1 88 ? -23.787 4.611 4.607 1.00 55.78 88 SER A N 1
ATOM 679 C CA . SER A 1 88 ? -24.781 5.521 4.043 1.00 55.78 88 SER A CA 1
ATOM 680 C C . SER A 1 88 ? -26.159 5.215 4.625 1.00 55.78 88 SER A C 1
ATOM 682 O O . SER A 1 88 ? -26.867 4.334 4.149 1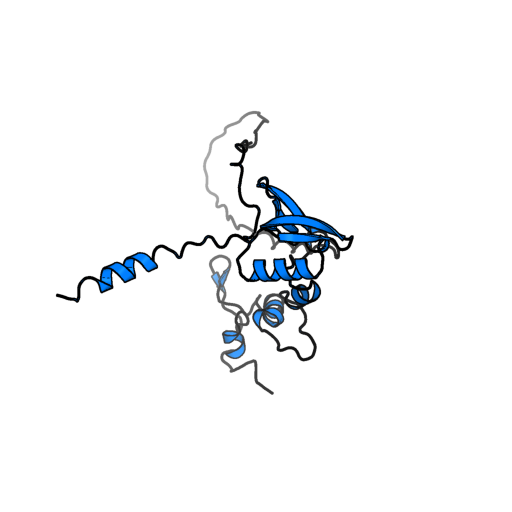.00 55.78 88 SER A O 1
ATOM 684 N N . SER A 1 89 ? -26.570 5.970 5.635 1.00 52.19 89 SER A N 1
ATOM 685 C CA . SER A 1 89 ? -27.968 6.361 5.776 1.00 52.19 89 SER A CA 1
ATOM 686 C C . SER A 1 89 ? -28.035 7.848 5.441 1.00 52.19 89 SER A C 1
ATOM 688 O O . SER A 1 89 ? -27.223 8.615 5.950 1.00 52.19 89 SER A O 1
ATOM 690 N N . ILE A 1 90 ? -28.981 8.226 4.576 1.00 41.34 90 ILE A N 1
ATOM 691 C CA . ILE A 1 90 ? -29.204 9.542 3.938 1.00 41.34 90 ILE A CA 1
ATOM 692 C C . ILE A 1 90 ? -28.712 9.570 2.472 1.00 41.34 90 ILE A C 1
ATOM 694 O O . ILE A 1 90 ? -27.503 9.599 2.231 1.00 41.34 90 ILE A O 1
ATOM 698 N N . PRO A 1 91 ? -29.628 9.554 1.476 1.00 41.88 91 PRO A N 1
ATOM 699 C CA . PRO A 1 91 ? -29.273 9.885 0.100 1.00 41.88 91 PRO A CA 1
ATOM 700 C C . PRO A 1 91 ? -28.768 11.336 0.050 1.00 41.88 91 PRO A C 1
ATOM 702 O O . PRO A 1 91 ? -29.311 12.190 0.757 1.00 41.88 91 PRO A O 1
ATOM 705 N N . PRO A 1 92 ? -27.721 11.631 -0.738 1.00 48.28 92 PRO A N 1
ATOM 706 C CA . PRO A 1 92 ? -27.162 12.973 -0.796 1.00 48.28 92 PRO A CA 1
ATOM 707 C C . PRO A 1 92 ? -28.237 13.971 -1.263 1.00 48.28 92 PRO A C 1
ATOM 709 O O . PRO A 1 92 ? -28.959 13.674 -2.220 1.00 48.28 92 PRO A O 1
ATOM 712 N N . PRO A 1 93 ? -28.369 15.147 -0.621 1.00 42.22 93 PRO A N 1
ATOM 713 C CA . PRO A 1 93 ? -29.178 16.226 -1.175 1.00 42.22 93 PRO A CA 1
ATOM 714 C C . PRO A 1 93 ? -28.612 16.606 -2.553 1.00 42.22 93 PRO A C 1
ATOM 716 O O . PRO A 1 93 ? -27.391 16.550 -2.732 1.00 42.22 93 PRO A O 1
ATOM 719 N N . PRO A 1 94 ? -29.461 16.960 -3.536 1.00 37.09 94 PRO A N 1
ATOM 720 C CA . PRO A 1 94 ? -29.013 17.212 -4.898 1.00 37.09 94 PRO A CA 1
ATOM 721 C C . PRO A 1 94 ? -27.974 18.333 -4.892 1.00 37.09 94 PRO A C 1
ATOM 723 O O . PRO A 1 94 ? -28.279 19.483 -4.571 1.00 37.09 94 PRO A O 1
ATOM 726 N N . SER A 1 95 ? -26.729 17.975 -5.211 1.00 38.97 95 SER A N 1
ATOM 727 C CA . SER A 1 95 ? -25.652 18.929 -5.425 1.00 38.97 95 SER A CA 1
ATOM 728 C C . SER A 1 95 ? -26.066 19.864 -6.551 1.00 38.97 95 SER A C 1
ATOM 730 O O . SER A 1 95 ? -26.251 19.441 -7.692 1.00 38.97 95 SER A O 1
ATOM 732 N N . GLN A 1 96 ? -26.242 21.135 -6.203 1.00 37.28 96 GLN A N 1
ATOM 733 C CA . GLN A 1 96 ? -26.428 22.200 -7.166 1.00 37.28 96 GLN A CA 1
ATOM 734 C C . GLN A 1 96 ? -25.191 22.257 -8.057 1.00 37.28 96 GLN A C 1
ATOM 736 O O . GLN A 1 96 ? -24.076 22.529 -7.616 1.00 37.28 96 GLN A O 1
ATOM 741 N N . ILE A 1 97 ? -25.431 21.939 -9.322 1.00 39.16 97 ILE A N 1
ATOM 742 C CA . ILE A 1 97 ? -24.574 22.249 -10.451 1.00 39.16 97 ILE A CA 1
ATOM 743 C C . ILE A 1 97 ? -24.499 23.772 -10.518 1.00 39.16 97 ILE A C 1
ATOM 745 O O . ILE A 1 97 ? -25.482 24.429 -10.849 1.00 39.16 97 ILE A O 1
ATOM 749 N N . THR A 1 98 ? -23.341 24.340 -10.213 1.00 28.59 98 THR A N 1
ATOM 750 C CA . THR A 1 98 ? -22.992 25.689 -10.654 1.00 28.59 98 THR A CA 1
ATOM 751 C C . THR A 1 98 ? -21.895 25.571 -11.695 1.00 28.59 98 THR A C 1
ATOM 753 O O . THR A 1 98 ? -20.697 25.581 -11.425 1.00 28.59 98 THR A O 1
ATOM 756 N N . THR A 1 99 ? -22.362 25.399 -12.928 1.00 28.62 99 THR A N 1
ATOM 757 C CA . THR A 1 99 ? -21.672 25.796 -14.152 1.00 28.62 99 THR A CA 1
ATOM 758 C C . THR A 1 99 ? -21.249 27.272 -14.073 1.00 28.62 99 THR A C 1
ATOM 760 O O . THR A 1 99 ? -21.956 28.079 -13.464 1.00 28.62 99 THR A O 1
ATOM 763 N N . PRO A 1 100 ? -20.107 27.638 -14.679 1.00 33.88 100 PRO A N 1
ATOM 764 C CA . PRO A 1 100 ? -19.539 28.976 -14.590 1.00 33.88 100 PRO A CA 1
ATOM 765 C C . PRO A 1 100 ? -20.316 29.956 -15.478 1.00 33.88 100 PRO A C 1
ATOM 767 O O . PRO A 1 100 ? -20.494 29.717 -16.672 1.00 33.88 100 PRO A O 1
ATOM 770 N N . SER A 1 101 ? -20.765 31.061 -14.880 1.00 32.53 101 SER A N 1
ATOM 771 C CA . SER A 1 101 ? -21.363 32.183 -15.601 1.00 32.53 101 SER A CA 1
ATOM 772 C C . SER A 1 101 ? -20.263 32.979 -16.295 1.00 32.53 101 SER A C 1
ATOM 774 O O . SER A 1 101 ? -19.362 33.515 -15.649 1.00 32.53 101 SER A O 1
ATOM 776 N N . ALA A 1 102 ? -20.347 33.007 -17.618 1.00 33.47 102 ALA A N 1
ATOM 777 C CA . ALA A 1 102 ? -19.655 33.935 -18.488 1.00 33.47 102 ALA A CA 1
ATOM 778 C C . ALA A 1 102 ? -20.390 35.280 -18.491 1.00 33.47 102 ALA A C 1
ATOM 780 O O . ALA A 1 102 ? -21.608 35.289 -18.627 1.00 33.47 102 ALA A O 1
ATOM 781 N N . GLU A 1 103 ? -19.645 36.378 -18.379 1.00 31.39 103 GLU A N 1
ATOM 782 C CA . GLU A 1 103 ? -20.003 37.748 -18.785 1.00 31.39 103 GLU A CA 1
ATOM 783 C C . GLU A 1 103 ? -18.730 38.588 -18.554 1.00 31.39 103 GLU A C 1
ATOM 785 O O . GLU A 1 103 ? -18.065 38.407 -17.539 1.00 31.39 103 GLU A O 1
ATOM 790 N N . SER A 1 104 ? -18.227 39.485 -19.393 1.00 34.81 104 SER A N 1
ATOM 791 C CA . SER A 1 104 ? -18.577 40.033 -20.704 1.00 34.81 104 SER A CA 1
ATOM 792 C C . SER A 1 104 ? -17.397 40.916 -21.111 1.00 34.81 104 SER A C 1
ATOM 794 O O . SER A 1 104 ? -16.786 41.534 -20.236 1.00 34.81 104 SER A O 1
ATOM 796 N N . SER A 1 105 ? -17.132 41.064 -22.406 1.00 39.38 105 SER A N 1
ATOM 797 C CA . SER A 1 105 ? -16.715 42.341 -23.009 1.00 39.38 105 SER A CA 1
ATOM 798 C C . SER A 1 105 ? -16.854 42.226 -24.529 1.00 39.38 105 SER A C 1
ATOM 800 O O . SER A 1 105 ? -16.050 41.567 -25.184 1.00 39.38 105 SER A O 1
ATOM 802 N N . GLU A 1 106 ? -17.906 42.844 -25.068 1.00 39.16 106 GLU A N 1
ATOM 803 C CA . GLU A 1 106 ? -17.986 43.304 -26.464 1.00 39.16 106 GLU A CA 1
ATOM 804 C C . GLU A 1 106 ? -16.891 44.376 -26.691 1.00 39.16 106 GLU A C 1
ATOM 806 O O . GLU A 1 106 ? -16.466 45.030 -25.740 1.00 39.16 106 GLU A O 1
ATOM 811 N N . VAL A 1 107 ? -16.330 44.583 -27.888 1.00 34.22 107 VAL A N 1
ATOM 812 C CA . VAL A 1 107 ? -16.887 45.473 -28.927 1.00 34.22 107 VAL A CA 1
ATOM 813 C C . VAL A 1 107 ? -16.032 45.375 -30.218 1.00 34.22 107 VAL A C 1
ATOM 815 O O . VAL A 1 107 ? -14.837 45.649 -30.202 1.00 34.22 107 VAL A O 1
ATOM 818 N N . VAL A 1 108 ? -16.708 45.014 -31.321 1.00 35.66 108 VAL A N 1
ATOM 819 C CA . VAL A 1 108 ? -16.701 45.606 -32.689 1.00 35.66 108 VAL A CA 1
ATOM 820 C C . VAL A 1 108 ? -15.450 45.547 -33.606 1.00 35.66 108 VAL A C 1
ATOM 822 O O . VAL A 1 108 ? -14.500 46.311 -33.489 1.00 35.66 108 VAL A O 1
ATOM 825 N N . SER A 1 109 ? -15.600 44.683 -34.623 1.00 38.53 109 SER A N 1
ATOM 826 C CA . SER A 1 109 ? -15.511 44.856 -36.096 1.00 38.53 109 SER A CA 1
ATOM 827 C C . SER A 1 109 ? -14.360 45.605 -36.794 1.00 38.53 109 SER A C 1
ATOM 829 O O . SER A 1 109 ? -14.287 46.831 -36.736 1.00 38.53 109 SER A O 1
ATOM 831 N N . LYS A 1 110 ? -13.677 44.902 -37.720 1.00 35.41 110 LYS A N 1
ATOM 832 C CA . LYS A 1 110 ? -13.713 45.219 -39.170 1.00 35.41 110 LYS A CA 1
ATOM 833 C C . LYS A 1 110 ? -13.109 44.109 -40.050 1.00 35.41 110 LYS A C 1
ATOM 835 O O . LYS A 1 110 ? -11.994 43.660 -39.818 1.00 35.41 110 LYS A O 1
ATOM 840 N N . GLU A 1 111 ? -13.876 43.727 -41.065 1.00 44.34 111 GLU A N 1
ATOM 841 C CA . GLU A 1 111 ? -13.517 42.925 -42.244 1.00 44.34 111 GLU A CA 1
ATOM 842 C C . GLU A 1 111 ? -12.492 43.652 -43.129 1.00 44.34 111 GLU A C 1
ATOM 844 O O . GLU A 1 111 ? -12.703 44.836 -43.398 1.00 44.34 111 GLU A O 1
ATOM 849 N N . VAL A 1 112 ? -11.481 42.938 -43.649 1.00 36.19 112 VAL A N 1
ATOM 850 C CA . VAL A 1 112 ? -11.017 43.050 -45.049 1.00 36.19 112 VAL A CA 1
ATOM 851 C C . VAL A 1 112 ? -10.451 41.695 -45.505 1.00 36.19 112 VAL A C 1
ATOM 853 O O . VAL A 1 112 ? -9.684 41.049 -44.797 1.00 36.19 112 VAL A O 1
ATOM 856 N N . ASP A 1 113 ? -10.898 41.316 -46.694 1.00 33.03 113 ASP A N 1
ATOM 857 C CA . ASP A 1 113 ? -10.592 40.172 -47.551 1.00 33.03 113 ASP A CA 1
ATOM 858 C C . ASP A 1 113 ? -9.122 40.115 -48.053 1.00 33.03 113 ASP A C 1
ATOM 860 O O . ASP A 1 113 ? -8.430 41.134 -48.044 1.00 33.03 113 ASP A O 1
ATOM 864 N N . LEU A 1 114 ? -8.731 38.941 -48.584 1.00 34.03 114 LEU A N 1
ATOM 865 C CA . LEU A 1 114 ? -7.648 38.631 -49.551 1.00 34.03 114 LEU A CA 1
ATOM 866 C C . LEU A 1 114 ? -6.497 37.682 -49.126 1.00 34.03 114 LEU A C 1
ATOM 868 O O . LEU A 1 114 ? -5.554 38.039 -48.429 1.00 34.03 114 LEU A O 1
ATOM 872 N N . LEU A 1 115 ? -6.604 36.468 -49.689 1.00 44.84 115 LEU A N 1
ATOM 873 C CA . LEU A 1 115 ? -5.602 35.548 -50.264 1.00 44.84 115 LEU A CA 1
ATOM 874 C C . LEU A 1 115 ? -4.099 35.793 -49.997 1.00 44.84 115 LEU A C 1
ATOM 876 O O . LEU A 1 115 ? -3.538 36.767 -50.490 1.00 44.84 115 LEU A O 1
ATOM 880 N N . LEU A 1 116 ? -3.423 34.793 -49.413 1.00 37.06 116 LEU A N 1
ATOM 881 C CA . LEU A 1 116 ? -2.338 33.973 -50.000 1.00 37.06 116 LEU A CA 1
ATOM 882 C C . LEU A 1 116 ? -1.623 33.167 -48.897 1.00 37.06 116 LEU A C 1
ATOM 884 O O . LEU A 1 116 ? -1.722 33.499 -47.720 1.00 37.06 116 LEU A O 1
ATOM 888 N N . ASP A 1 117 ? -0.976 32.075 -49.318 1.00 45.41 117 ASP A N 1
ATOM 889 C CA . ASP A 1 117 ? -0.110 31.163 -48.560 1.00 45.41 117 ASP A CA 1
ATOM 890 C C . ASP A 1 117 ? 0.590 31.779 -47.339 1.00 45.41 117 ASP A C 1
ATOM 892 O O . ASP A 1 117 ? 1.125 32.873 -47.441 1.00 45.41 117 ASP A O 1
ATOM 896 N N . GLU A 1 118 ? 0.661 31.032 -46.228 1.00 40.44 118 GLU A N 1
ATOM 897 C CA . GLU A 1 118 ? 1.915 30.692 -45.533 1.00 40.44 118 GLU A CA 1
ATOM 898 C C . GLU A 1 118 ? 1.646 29.734 -44.348 1.00 40.44 118 GLU A C 1
ATOM 900 O O . GLU A 1 118 ? 0.671 29.804 -43.603 1.00 40.44 118 GLU A O 1
ATOM 905 N N . LYS A 1 119 ? 2.553 28.772 -44.228 1.00 52.75 119 LYS A N 1
ATOM 906 C CA . LYS A 1 119 ? 2.627 27.636 -43.303 1.00 52.75 119 LYS A CA 1
ATOM 907 C C . LYS A 1 119 ? 2.674 28.071 -41.824 1.00 52.75 119 LYS A C 1
ATOM 909 O O . LYS A 1 119 ? 3.597 28.802 -41.478 1.00 52.75 119 LYS A O 1
ATOM 914 N N . PRO A 1 120 ? 1.865 27.515 -40.897 1.00 41.06 120 PRO A N 1
ATOM 915 C CA . PRO A 1 120 ? 2.197 27.569 -39.481 1.00 41.06 120 PRO A CA 1
ATOM 916 C C . PRO A 1 120 ? 2.795 26.232 -39.045 1.00 41.06 120 PRO A C 1
ATOM 918 O O . PRO A 1 120 ? 2.139 25.198 -38.920 1.00 41.06 120 PRO A O 1
ATOM 921 N N . THR A 1 121 ? 4.105 26.258 -38.831 1.00 50.44 121 THR A N 1
ATOM 922 C CA . THR A 1 121 ? 4.811 25.283 -38.010 1.00 50.44 121 THR A CA 1
ATOM 923 C C . THR A 1 121 ? 4.339 25.416 -36.564 1.00 50.44 121 THR A C 1
ATOM 925 O O . THR A 1 121 ? 4.960 26.131 -35.780 1.00 50.44 121 THR A O 1
ATOM 928 N N . ASP A 1 122 ? 3.287 24.693 -36.188 1.00 46.59 122 ASP A N 1
ATOM 929 C CA . ASP A 1 122 ? 2.950 24.489 -34.777 1.00 46.59 122 ASP A CA 1
ATOM 930 C C . ASP A 1 122 ? 3.892 23.441 -34.179 1.00 46.59 122 ASP A C 1
ATOM 932 O O . ASP A 1 122 ? 3.552 22.288 -33.903 1.00 46.59 122 ASP A O 1
ATOM 936 N N . ILE A 1 123 ? 5.143 23.856 -33.975 1.00 57.88 123 ILE A N 1
ATOM 937 C CA . ILE A 1 123 ? 6.017 23.199 -33.013 1.00 57.88 123 ILE A CA 1
ATOM 938 C C . ILE A 1 123 ? 5.452 23.566 -31.645 1.00 57.88 123 ILE A C 1
ATOM 940 O O . ILE A 1 123 ? 5.791 24.594 -31.061 1.00 57.88 123 ILE A O 1
ATOM 944 N N . VAL A 1 124 ? 4.563 22.712 -31.136 1.00 48.09 124 VAL A N 1
ATOM 945 C CA . VAL A 1 124 ? 4.115 22.761 -29.747 1.00 48.09 124 VAL A CA 1
ATOM 946 C C . VAL A 1 124 ? 5.347 22.533 -28.872 1.00 48.09 124 VAL A C 1
ATOM 948 O O . VAL A 1 124 ? 5.739 21.400 -28.579 1.00 48.09 124 VAL A O 1
ATOM 951 N N . HIS A 1 125 ? 5.993 23.626 -28.468 1.00 58.47 125 HIS A N 1
ATOM 952 C CA . HIS A 1 125 ? 6.993 23.632 -27.416 1.00 58.47 125 HIS A CA 1
ATOM 953 C C . HIS A 1 125 ? 6.294 23.205 -26.130 1.00 58.47 125 HIS A C 1
ATOM 955 O O . HIS A 1 125 ? 5.708 24.015 -25.414 1.00 58.47 125 HIS A O 1
ATOM 961 N N . LYS A 1 126 ? 6.311 21.897 -25.855 1.00 61.03 126 LYS A N 1
ATOM 962 C CA . LYS A 1 126 ? 5.791 21.364 -24.601 1.00 61.03 126 LYS A CA 1
ATOM 963 C C . LYS A 1 126 ? 6.589 22.029 -23.474 1.00 61.03 126 LYS A C 1
ATOM 965 O O . LYS A 1 126 ? 7.817 21.887 -23.469 1.00 61.03 126 LYS A O 1
ATOM 970 N N . PRO A 1 127 ? 5.940 22.777 -22.564 1.00 53.22 127 PRO A N 1
ATOM 971 C CA . PRO A 1 127 ? 6.648 23.468 -21.502 1.00 53.22 127 PRO A CA 1
ATOM 972 C C . PRO A 1 127 ? 7.483 22.462 -20.698 1.00 53.22 127 PRO A C 1
ATOM 974 O O . PRO A 1 127 ? 7.075 21.299 -20.559 1.00 53.22 127 PRO A O 1
ATOM 977 N N . PRO A 1 128 ? 8.662 22.876 -20.195 1.00 64.50 128 PRO A N 1
ATOM 978 C CA . PRO A 1 128 ? 9.486 22.020 -19.356 1.00 64.50 128 PRO A CA 1
ATOM 979 C C . PRO A 1 128 ? 8.625 21.457 -18.227 1.00 64.50 128 PRO A C 1
ATOM 981 O O . PRO A 1 128 ? 7.803 22.175 -17.653 1.00 64.50 128 PRO A O 1
ATOM 984 N N . ALA A 1 129 ? 8.782 20.158 -17.953 1.00 71.94 129 ALA A N 1
ATOM 985 C CA . ALA A 1 129 ? 7.969 19.468 -16.961 1.00 71.94 129 ALA A CA 1
ATOM 986 C C . ALA A 1 129 ? 7.946 20.284 -15.655 1.00 71.94 129 ALA A C 1
ATOM 988 O O . ALA A 1 129 ? 9.014 20.717 -15.202 1.00 71.94 129 ALA A O 1
ATOM 989 N N . PRO A 1 130 ? 6.761 20.530 -15.067 1.00 63.66 130 PRO A N 1
ATOM 990 C CA . PRO A 1 130 ? 6.657 21.348 -13.871 1.00 63.66 130 PRO A CA 1
ATOM 991 C C . PRO A 1 130 ? 7.571 20.769 -12.793 1.00 63.66 130 PRO A C 1
ATOM 993 O O . PRO A 1 130 ? 7.573 19.558 -12.546 1.00 63.66 130 PRO A O 1
ATOM 996 N N . LYS A 1 131 ? 8.375 21.634 -12.163 1.00 67.38 131 LYS A N 1
ATOM 997 C CA . LYS A 1 131 ? 9.189 21.243 -11.009 1.00 67.38 131 LYS A CA 1
ATOM 998 C C . LYS A 1 131 ? 8.239 20.639 -9.977 1.00 67.38 131 LYS A C 1
ATOM 1000 O O . LYS A 1 131 ? 7.275 21.296 -9.585 1.00 67.38 131 LYS A O 1
ATOM 1005 N N . LYS A 1 132 ? 8.480 19.385 -9.575 1.00 66.81 132 LYS A N 1
ATOM 1006 C CA . LYS A 1 132 ? 7.666 18.731 -8.546 1.00 66.81 132 LYS A CA 1
ATOM 1007 C C . LYS A 1 132 ? 7.696 19.609 -7.300 1.00 66.81 132 LYS A C 1
ATOM 1009 O O . LYS A 1 132 ? 8.764 19.840 -6.739 1.00 66.81 132 LYS A O 1
ATOM 1014 N N . VAL A 1 133 ? 6.529 20.113 -6.909 1.00 72.19 133 VAL A N 1
ATOM 1015 C CA . VAL A 1 133 ? 6.361 20.887 -5.682 1.00 72.19 133 VAL A CA 1
ATOM 1016 C C . VAL A 1 133 ? 6.604 19.922 -4.531 1.00 72.19 133 VAL A C 1
ATOM 1018 O O . VAL A 1 133 ? 5.772 19.068 -4.236 1.00 72.19 133 VAL A O 1
ATOM 1021 N N . THR A 1 134 ? 7.784 19.997 -3.926 1.00 73.50 134 THR A N 1
ATOM 1022 C CA . THR A 1 134 ? 8.036 19.324 -2.660 1.00 73.50 134 THR A CA 1
ATOM 1023 C C . THR A 1 134 ? 7.392 20.163 -1.572 1.00 73.50 134 THR A C 1
ATOM 1025 O O . THR A 1 134 ? 7.597 21.375 -1.474 1.00 73.50 134 THR A O 1
ATOM 1028 N N . PHE A 1 135 ? 6.546 19.530 -0.770 1.00 78.94 135 PHE A N 1
ATOM 1029 C CA . PHE A 1 135 ? 5.979 20.205 0.379 1.00 78.94 135 PHE A CA 1
ATOM 1030 C C . PHE A 1 135 ? 7.093 20.559 1.365 1.00 78.94 135 PHE A C 1
ATOM 1032 O O . PHE A 1 135 ? 8.050 19.802 1.543 1.00 78.94 135 PHE A O 1
ATOM 1039 N N . ARG A 1 136 ? 6.966 21.721 2.014 1.00 81.75 136 ARG A N 1
ATOM 1040 C CA . ARG A 1 136 ? 7.870 22.088 3.108 1.00 81.75 136 ARG A CA 1
ATOM 1041 C C . ARG A 1 136 ? 7.802 21.004 4.194 1.00 81.75 136 ARG A C 1
ATOM 1043 O O . ARG A 1 136 ? 6.706 20.487 4.439 1.00 81.75 136 ARG A O 1
ATOM 1050 N N . PRO A 1 137 ? 8.923 20.668 4.854 1.00 76.31 137 PRO A N 1
ATOM 1051 C CA . PRO A 1 137 ? 8.891 19.760 5.995 1.00 76.31 137 PRO A CA 1
ATOM 1052 C C . PRO A 1 137 ? 7.890 20.290 7.034 1.00 76.31 137 PRO A C 1
ATOM 1054 O O . PRO A 1 137 ? 7.912 21.472 7.369 1.00 76.31 137 PRO A O 1
ATOM 1057 N N . GLY A 1 138 ? 6.959 19.437 7.470 1.00 75.25 138 GLY A N 1
ATOM 1058 C CA . GLY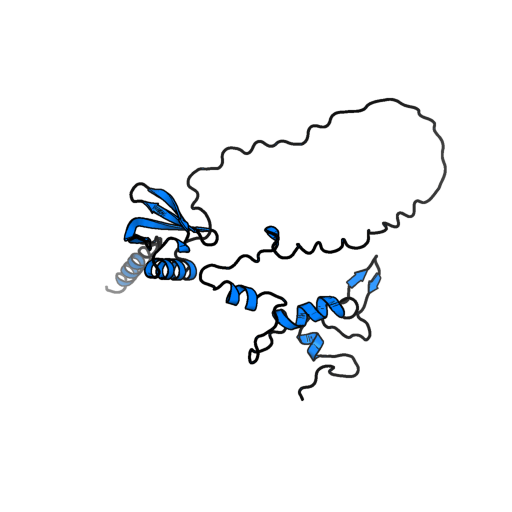 A 1 138 ? 5.854 19.813 8.366 1.00 75.25 138 GLY A CA 1
ATOM 1059 C C . GLY A 1 138 ? 4.584 20.339 7.680 1.00 75.25 138 GLY A C 1
ATOM 1060 O O . GLY A 1 138 ? 3.619 20.658 8.368 1.00 75.25 138 GLY A O 1
ATOM 1061 N N . SER A 1 139 ? 4.533 20.416 6.345 1.00 84.00 139 SER A N 1
ATOM 1062 C CA . SER A 1 139 ? 3.298 20.757 5.628 1.00 84.00 139 SER A CA 1
ATOM 1063 C C . SER A 1 139 ? 2.205 19.727 5.892 1.00 84.00 139 SER A C 1
ATOM 1065 O O . SER A 1 139 ? 2.447 18.521 5.807 1.00 84.00 139 SER A O 1
ATOM 1067 N N . PHE A 1 140 ? 0.987 20.220 6.122 1.00 80.69 140 PHE A N 1
ATOM 1068 C CA . PHE A 1 140 ? -0.187 19.382 6.344 1.00 80.69 140 PHE A CA 1
ATOM 1069 C C . PHE A 1 140 ? -0.447 18.382 5.202 1.00 80.69 140 PHE A C 1
ATOM 1071 O O . PHE A 1 140 ? -0.841 17.240 5.400 1.00 80.69 140 PHE A O 1
ATOM 1078 N N . PHE A 1 141 ? -0.159 18.791 3.969 1.00 76.56 141 PHE A N 1
ATOM 1079 C CA . PHE A 1 141 ? -0.364 17.956 2.786 1.00 76.56 141 PHE A CA 1
ATOM 1080 C C . PHE A 1 141 ? 0.778 16.958 2.540 1.00 76.56 141 PHE A C 1
ATOM 1082 O O . PHE A 1 141 ? 0.673 16.109 1.660 1.00 76.56 141 PHE A O 1
ATOM 1089 N N . GLY A 1 142 ? 1.868 17.042 3.310 1.00 72.00 142 GLY A N 1
ATOM 1090 C CA . GLY A 1 142 ? 3.011 16.134 3.210 1.00 72.00 142 GLY A CA 1
ATOM 1091 C C . GLY A 1 142 ? 2.874 14.856 4.041 1.00 72.00 142 GLY A C 1
ATOM 1092 O O . GLY A 1 142 ? 3.784 14.030 4.029 1.00 72.00 142 GLY A O 1
ATOM 1093 N N . HIS A 1 143 ? 1.786 14.689 4.799 1.00 71.81 143 HIS A N 1
ATOM 1094 C CA . HIS A 1 143 ? 1.588 13.515 5.647 1.00 71.81 143 HIS A CA 1
ATOM 1095 C C . HIS A 1 143 ? 1.248 12.280 4.803 1.00 71.81 143 HIS A C 1
ATOM 1097 O O . HIS A 1 143 ? 0.282 12.290 4.041 1.00 71.81 143 HIS A O 1
ATOM 1103 N N . VAL A 1 144 ? 1.996 11.187 4.973 1.00 72.25 144 VAL A N 1
ATOM 1104 C CA . VAL A 1 144 ? 1.657 9.893 4.363 1.00 72.25 144 VAL A CA 1
ATOM 1105 C C . VAL A 1 144 ? 0.504 9.265 5.161 1.00 72.25 144 VAL A C 1
ATOM 1107 O O . VAL A 1 144 ? 0.659 9.077 6.371 1.00 72.25 144 VAL A O 1
ATOM 1110 N N . PRO A 1 145 ? -0.647 8.931 4.541 1.00 73.69 145 PRO A N 1
ATOM 1111 C CA . PRO A 1 145 ? -1.754 8.288 5.242 1.00 73.69 145 PRO A CA 1
ATOM 1112 C C . PRO A 1 145 ? -1.311 6.954 5.855 1.00 73.69 145 PRO A C 1
ATOM 1114 O O . PRO A 1 145 ? -0.900 6.039 5.142 1.00 73.69 145 PRO A O 1
ATOM 1117 N N . VAL A 1 146 ? -1.399 6.839 7.181 1.00 76.62 146 VAL A N 1
ATOM 1118 C CA . VAL A 1 146 ? -1.028 5.618 7.908 1.00 76.62 146 VAL A CA 1
ATOM 1119 C C . VAL A 1 146 ? -2.234 4.672 7.961 1.00 76.62 146 VAL A C 1
ATOM 1121 O O . VAL A 1 146 ? -3.296 5.081 8.443 1.00 76.62 146 VAL A O 1
ATOM 1124 N N . PRO A 1 147 ? -2.114 3.417 7.489 1.00 72.00 147 PRO A N 1
ATOM 1125 C CA . PRO A 1 147 ? -3.189 2.438 7.602 1.00 72.00 147 PRO A CA 1
ATOM 1126 C C . PRO A 1 147 ? -3.469 2.072 9.067 1.00 72.00 147 PRO A C 1
ATOM 1128 O O . PRO A 1 147 ? -2.583 2.098 9.921 1.00 72.00 147 PRO A O 1
ATOM 1131 N N . LEU A 1 148 ? -4.720 1.709 9.362 1.00 77.50 148 LEU A N 1
ATOM 1132 C CA . LEU A 1 148 ? -5.136 1.317 10.709 1.00 77.50 148 LEU A CA 1
ATOM 1133 C C . LEU A 1 148 ? -4.313 0.156 11.272 1.00 77.50 148 LEU A C 1
ATOM 1135 O O . LEU A 1 148 ? -4.117 -0.861 10.608 1.00 77.50 148 LEU A O 1
ATOM 1139 N N . GLY A 1 149 ? -3.907 0.296 12.535 1.00 68.50 149 GLY A N 1
ATOM 1140 C CA . GLY A 1 149 ? -3.192 -0.741 13.280 1.00 68.50 149 GLY A CA 1
ATOM 1141 C C . GLY A 1 149 ? -1.709 -0.875 12.940 1.00 68.50 149 GLY A C 1
ATOM 1142 O O . GLY A 1 149 ? -1.052 -1.738 13.510 1.00 68.50 149 GLY A O 1
ATOM 1143 N N . VAL A 1 150 ? -1.179 -0.036 12.048 1.00 76.06 150 VAL A N 1
ATOM 1144 C CA . VAL A 1 150 ? 0.255 0.044 11.753 1.00 76.06 150 VAL A CA 1
ATOM 1145 C C . VAL A 1 150 ? 0.821 1.253 12.490 1.00 76.06 150 VAL A C 1
ATOM 1147 O O . VAL A 1 150 ? 0.210 2.327 12.486 1.00 76.06 150 VAL A O 1
ATOM 1150 N N . SER A 1 151 ? 1.961 1.093 13.165 1.00 75.06 151 SER A N 1
ATOM 1151 C CA . SER A 1 151 ? 2.595 2.231 13.834 1.00 75.06 151 SER A CA 1
ATOM 1152 C C . SER A 1 151 ? 3.042 3.268 12.789 1.00 75.06 151 SER A C 1
ATOM 1154 O O . SER A 1 151 ? 3.379 2.896 11.659 1.00 75.06 151 SER A O 1
ATOM 1156 N N . PRO A 1 152 ? 3.057 4.574 13.117 1.00 76.56 152 PRO A N 1
ATOM 1157 C CA . PRO A 1 152 ? 3.533 5.596 12.185 1.00 76.56 152 PRO A CA 1
ATOM 1158 C C . PRO A 1 152 ? 4.944 5.297 11.667 1.00 76.56 152 PRO A C 1
ATOM 1160 O O . PRO A 1 152 ? 5.209 5.443 10.480 1.00 76.56 152 PRO A O 1
ATOM 1163 N N . GLU A 1 153 ? 5.824 4.805 12.539 1.00 76.56 153 GLU A N 1
ATOM 1164 C CA . GLU A 1 153 ? 7.194 4.422 12.190 1.00 76.56 153 GLU A CA 1
ATOM 1165 C C . GLU A 1 153 ? 7.246 3.232 11.231 1.00 76.56 153 GLU A C 1
ATOM 1167 O O . GLU A 1 153 ? 8.040 3.234 10.296 1.00 76.56 153 GLU A O 1
ATOM 1172 N N . GLU A 1 154 ? 6.389 2.227 11.415 1.00 76.94 154 GLU A N 1
ATOM 1173 C CA . GLU A 1 154 ? 6.326 1.072 10.518 1.00 76.94 154 GLU A CA 1
ATOM 1174 C C . GLU A 1 154 ? 5.752 1.452 9.147 1.00 76.94 154 GLU A C 1
ATOM 1176 O O . GLU A 1 154 ? 6.245 0.992 8.116 1.00 76.94 154 GLU A O 1
ATOM 1181 N N . ALA A 1 155 ? 4.744 2.325 9.111 1.00 74.81 155 ALA A N 1
ATOM 1182 C CA . ALA A 1 155 ? 4.190 2.826 7.858 1.00 74.81 155 ALA A CA 1
ATOM 1183 C C . ALA A 1 155 ? 5.201 3.685 7.082 1.00 74.81 155 ALA A C 1
ATOM 1185 O O . ALA A 1 155 ? 5.286 3.566 5.860 1.00 74.81 155 ALA A O 1
ATOM 1186 N N . LEU A 1 156 ? 5.995 4.498 7.787 1.00 76.12 156 LEU A N 1
ATOM 1187 C CA . LEU A 1 156 ? 7.088 5.277 7.204 1.00 76.12 156 LEU A CA 1
ATOM 1188 C C . LEU A 1 156 ? 8.253 4.391 6.753 1.00 76.12 156 LEU A C 1
ATOM 1190 O O . LEU A 1 156 ? 8.770 4.601 5.662 1.00 76.12 156 LEU A O 1
ATOM 1194 N N . ALA A 1 157 ? 8.631 3.375 7.533 1.00 72.69 157 ALA A N 1
ATOM 1195 C CA . ALA A 1 157 ? 9.668 2.414 7.149 1.00 72.69 157 ALA A CA 1
ATOM 1196 C C . ALA A 1 157 ? 9.280 1.639 5.886 1.00 72.69 157 ALA A C 1
ATOM 1198 O O . ALA A 1 157 ? 10.113 1.372 5.029 1.00 72.69 157 ALA A O 1
ATOM 1199 N N . LYS A 1 158 ? 7.989 1.335 5.726 1.00 73.69 158 LYS A N 1
ATOM 1200 C CA . LYS A 1 158 ? 7.474 0.729 4.502 1.00 73.69 158 LYS A CA 1
ATOM 1201 C C . LYS A 1 158 ? 7.244 1.762 3.395 1.00 73.69 158 LYS A C 1
ATOM 1203 O O . LYS A 1 158 ? 6.853 1.354 2.315 1.00 73.69 158 LYS A O 1
ATOM 1208 N N . ALA A 1 159 ? 7.434 3.067 3.558 1.00 77.31 159 ALA A N 1
ATOM 1209 C CA . ALA A 1 159 ? 7.178 4.006 2.461 1.00 77.31 159 ALA A CA 1
ATOM 1210 C C . ALA A 1 159 ? 8.131 3.771 1.265 1.00 77.31 159 ALA A C 1
ATOM 1212 O O . ALA A 1 159 ? 9.269 3.339 1.425 1.00 77.31 159 ALA A O 1
ATOM 1213 N N . VAL A 1 160 ? 7.665 4.047 0.041 1.00 76.38 160 VAL A N 1
ATOM 1214 C CA . VAL A 1 160 ? 8.513 3.956 -1.162 1.00 76.38 160 VAL A CA 1
ATOM 1215 C C . VAL A 1 160 ? 9.629 5.000 -1.063 1.00 76.38 160 VAL A C 1
ATOM 1217 O O . VAL A 1 160 ? 9.340 6.180 -0.870 1.00 76.38 160 VAL A O 1
ATOM 1220 N N . GLY A 1 161 ? 10.886 4.576 -1.211 1.00 74.56 161 GLY A N 1
ATOM 1221 C CA . GLY A 1 161 ? 12.068 5.431 -1.067 1.00 74.56 161 GLY A CA 1
ATOM 1222 C C . GLY A 1 161 ? 12.569 5.610 0.371 1.00 74.56 161 GLY A C 1
ATOM 1223 O O . GLY A 1 161 ? 13.481 6.407 0.582 1.00 74.56 161 GLY A O 1
ATOM 1224 N N . ALA A 1 162 ? 12.005 4.902 1.357 1.00 79.00 162 ALA A N 1
ATOM 1225 C CA . ALA A 1 162 ? 12.588 4.839 2.697 1.00 79.00 162 ALA A CA 1
ATOM 1226 C C . ALA A 1 162 ? 13.960 4.139 2.661 1.00 79.00 162 ALA A C 1
ATOM 1228 O O . ALA A 1 162 ? 14.216 3.320 1.783 1.00 79.00 162 ALA A O 1
ATOM 1229 N N . MET A 1 163 ? 14.853 4.454 3.603 1.00 79.19 163 MET A N 1
ATOM 1230 C CA . MET A 1 163 ? 16.088 3.679 3.778 1.00 79.19 163 MET A CA 1
ATOM 1231 C C . MET A 1 163 ? 15.775 2.378 4.533 1.00 79.19 163 MET A C 1
ATOM 1233 O O . MET A 1 163 ? 15.111 2.451 5.571 1.00 79.19 163 MET A O 1
ATOM 1237 N N . PRO A 1 164 ? 16.262 1.213 4.059 1.00 84.75 164 PRO A N 1
ATOM 1238 C CA . PRO A 1 164 ? 16.079 -0.047 4.771 1.00 84.75 164 PRO A CA 1
ATOM 1239 C C . PRO A 1 164 ? 16.822 -0.001 6.109 1.00 84.75 164 PRO A C 1
ATOM 1241 O O . PRO A 1 164 ? 17.883 0.626 6.225 1.00 84.75 164 PRO A O 1
ATOM 1244 N N . LYS A 1 165 ? 16.279 -0.662 7.136 1.00 83.62 165 LYS A N 1
ATOM 1245 C CA . LYS A 1 165 ? 16.963 -0.749 8.430 1.00 83.62 165 LYS A CA 1
ATOM 1246 C C . LYS A 1 165 ? 18.231 -1.607 8.307 1.00 83.62 165 LYS A C 1
ATOM 1248 O O . LYS A 1 165 ? 18.265 -2.534 7.497 1.00 83.62 165 LYS A O 1
ATOM 1253 N N . PRO A 1 166 ? 19.273 -1.355 9.119 1.00 83.81 166 PRO A N 1
ATOM 1254 C CA . PRO A 1 166 ? 20.444 -2.227 9.159 1.00 83.81 166 PRO A CA 1
ATOM 1255 C C . PRO A 1 166 ? 20.030 -3.680 9.452 1.00 83.81 166 PRO A C 1
ATO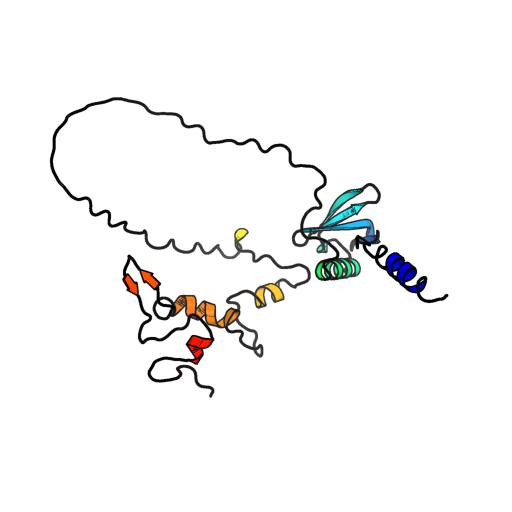M 1257 O O . PRO A 1 166 ? 19.399 -3.946 10.472 1.00 83.81 166 PRO A O 1
ATOM 1260 N N . GLY A 1 167 ? 20.357 -4.606 8.546 1.00 84.31 167 GLY A N 1
ATOM 1261 C CA . GLY A 1 167 ? 19.986 -6.027 8.642 1.00 84.31 167 GLY A CA 1
ATOM 1262 C C . GLY A 1 167 ? 18.643 -6.410 8.002 1.00 84.31 167 GLY A C 1
ATOM 1263 O O . GLY A 1 167 ? 18.322 -7.595 7.954 1.00 84.31 167 GLY A O 1
ATOM 1264 N N . GLU A 1 168 ? 17.868 -5.453 7.485 1.00 84.88 168 GLU A N 1
ATOM 1265 C CA . GLU A 1 168 ? 16.653 -5.719 6.705 1.00 84.88 168 GLU A CA 1
ATOM 1266 C C . GLU A 1 168 ? 16.996 -6.042 5.241 1.00 84.88 168 GLU A C 1
ATOM 1268 O O . GLU A 1 168 ? 17.910 -5.459 4.653 1.00 84.88 168 GLU A O 1
ATOM 1273 N N . ALA A 1 169 ? 16.257 -6.977 4.638 1.00 87.19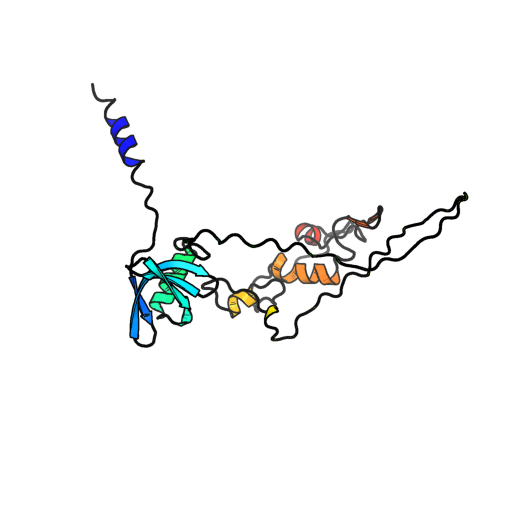 169 ALA A N 1
ATOM 1274 C CA . ALA A 1 169 ? 16.431 -7.319 3.231 1.00 87.19 169 ALA A CA 1
ATOM 1275 C C . ALA A 1 169 ? 16.025 -6.147 2.321 1.00 87.19 169 ALA A C 1
ATOM 1277 O O . ALA A 1 169 ? 14.986 -5.513 2.508 1.00 87.19 169 ALA A O 1
ATOM 1278 N N . ILE A 1 170 ? 16.833 -5.881 1.295 1.00 88.62 170 ILE A N 1
ATOM 1279 C CA . ILE A 1 170 ? 16.593 -4.783 0.356 1.00 88.62 170 ILE A CA 1
ATOM 1280 C C . ILE A 1 170 ? 15.550 -5.214 -0.683 1.00 88.62 170 ILE A C 1
ATOM 1282 O O . ILE A 1 170 ? 15.829 -6.015 -1.571 1.00 88.62 170 ILE A O 1
ATOM 1286 N N . ASP A 1 171 ? 14.348 -4.645 -0.597 1.00 90.94 171 ASP A N 1
ATOM 1287 C CA . ASP A 1 171 ? 13.312 -4.757 -1.635 1.00 90.94 171 ASP A CA 1
ATOM 1288 C C . ASP A 1 171 ? 13.632 -3.850 -2.841 1.00 90.94 171 ASP A C 1
ATOM 1290 O O . ASP A 1 171 ? 13.847 -2.643 -2.680 1.00 90.94 171 ASP A O 1
ATOM 1294 N N . PHE A 1 172 ? 13.658 -4.421 -4.051 1.00 91.69 172 PHE A N 1
ATOM 1295 C CA . PHE A 1 172 ? 13.992 -3.693 -5.277 1.00 91.69 172 PHE A CA 1
ATOM 1296 C C . PHE A 1 172 ? 13.009 -2.557 -5.578 1.00 91.69 172 PHE A C 1
ATOM 1298 O O . PHE A 1 172 ? 13.441 -1.441 -5.864 1.00 91.69 172 PHE A O 1
ATOM 1305 N N . ASP A 1 173 ? 11.703 -2.807 -5.505 1.00 91.88 173 ASP A N 1
ATOM 1306 C CA . ASP A 1 173 ? 10.681 -1.841 -5.913 1.00 91.88 173 ASP A CA 1
ATOM 1307 C C . ASP A 1 173 ? 10.573 -0.676 -4.928 1.00 91.88 173 ASP A C 1
ATOM 1309 O O . ASP A 1 173 ? 10.344 0.469 -5.334 1.00 91.88 173 ASP A O 1
ATOM 1313 N N . ARG A 1 174 ? 10.752 -0.952 -3.632 1.00 89.19 174 ARG A N 1
ATOM 1314 C CA . ARG A 1 174 ? 10.659 0.068 -2.579 1.00 89.19 174 ARG A CA 1
ATOM 1315 C C . ARG A 1 174 ? 11.931 0.881 -2.418 1.00 89.19 174 ARG A C 1
ATOM 1317 O O . ARG A 1 174 ? 11.825 2.088 -2.213 1.00 89.19 174 ARG A O 1
ATOM 1324 N N . HIS A 1 175 ? 13.099 0.245 -2.490 1.00 90.69 175 HIS A N 1
ATOM 1325 C CA . HIS A 1 175 ? 14.364 0.881 -2.115 1.00 90.69 175 HIS A CA 1
ATOM 1326 C C . HIS A 1 175 ? 15.205 1.280 -3.331 1.00 90.69 175 HIS A C 1
ATOM 1328 O O . HIS A 1 175 ? 15.713 2.397 -3.392 1.00 90.69 175 HIS A O 1
ATOM 1334 N N . VAL A 1 176 ? 15.342 0.395 -4.323 1.00 92.62 176 VAL A N 1
ATOM 1335 C CA . VAL A 1 176 ? 16.304 0.573 -5.427 1.00 92.62 176 VAL A CA 1
ATOM 1336 C C . VAL A 1 176 ? 15.676 1.297 -6.617 1.00 92.62 176 VAL A C 1
ATOM 1338 O O . VAL A 1 176 ? 16.232 2.263 -7.141 1.00 92.62 176 VAL A O 1
ATOM 1341 N N . LEU A 1 177 ? 14.489 0.866 -7.040 1.00 93.25 177 LEU A N 1
ATOM 1342 C CA . LEU A 1 177 ? 13.803 1.392 -8.213 1.00 93.25 177 LEU A CA 1
ATOM 1343 C C . LEU A 1 177 ? 13.540 2.909 -8.148 1.00 93.25 177 LEU A C 1
ATOM 1345 O O . LEU A 1 177 ? 13.673 3.554 -9.189 1.00 93.25 177 LEU A O 1
ATOM 1349 N N . PRO A 1 178 ? 13.202 3.530 -6.997 1.00 93.69 178 PRO A N 1
ATOM 1350 C CA . PRO A 1 178 ? 13.066 4.985 -6.919 1.00 93.69 178 PRO A CA 1
ATOM 1351 C C . PRO A 1 178 ? 14.363 5.723 -7.269 1.00 93.69 178 PRO A C 1
ATOM 1353 O O . PRO A 1 178 ? 14.319 6.706 -8.009 1.00 93.69 178 PRO A O 1
ATOM 1356 N N . ILE A 1 179 ? 15.511 5.205 -6.823 1.00 92.88 179 ILE A N 1
ATOM 1357 C CA . ILE A 1 179 ? 16.836 5.769 -7.117 1.00 92.88 179 ILE A CA 1
ATOM 1358 C C . ILE A 1 179 ? 17.121 5.666 -8.620 1.00 92.88 179 ILE A C 1
ATOM 1360 O O . ILE A 1 179 ? 17.487 6.655 -9.261 1.00 92.88 179 ILE A O 1
ATOM 1364 N N . LEU A 1 180 ? 16.881 4.489 -9.208 1.00 93.81 180 LEU A N 1
ATOM 1365 C CA . LEU A 1 180 ? 17.058 4.262 -10.646 1.00 93.81 180 LEU A CA 1
ATOM 1366 C C . LEU A 1 180 ? 16.127 5.151 -11.478 1.00 93.81 180 LEU A C 1
ATOM 1368 O O . LEU A 1 180 ? 16.553 5.730 -12.478 1.00 93.81 180 LEU A O 1
ATOM 1372 N N . LYS A 1 181 ? 14.874 5.331 -11.045 1.00 93.38 181 LYS A N 1
ATOM 1373 C CA . LYS A 1 181 ? 13.909 6.234 -11.689 1.00 93.38 181 LYS A CA 1
ATOM 1374 C C . LYS A 1 181 ? 14.376 7.685 -11.681 1.00 93.38 181 LYS A C 1
ATOM 1376 O O . LYS A 1 181 ? 14.190 8.375 -12.679 1.00 93.38 181 LYS A O 1
ATOM 1381 N N . GLU A 1 182 ? 14.969 8.139 -10.582 1.00 92.44 182 GLU A N 1
ATOM 1382 C CA . GLU A 1 182 ? 15.431 9.519 -10.440 1.00 92.44 182 GLU A CA 1
ATOM 1383 C C . GLU A 1 182 ? 16.706 9.798 -11.246 1.00 92.44 182 GLU A C 1
ATOM 1385 O O . GLU A 1 182 ? 16.831 10.865 -11.847 1.00 92.44 182 GLU A O 1
ATOM 1390 N N . ARG A 1 183 ? 17.658 8.856 -11.270 1.00 93.81 183 ARG A N 1
ATOM 1391 C CA . ARG A 1 183 ? 19.016 9.115 -11.779 1.00 93.81 183 ARG A CA 1
ATOM 1392 C C . ARG A 1 183 ? 19.343 8.447 -13.111 1.00 93.81 183 ARG A C 1
ATOM 1394 O O . ARG A 1 183 ? 20.146 8.988 -13.865 1.00 93.81 183 ARG A O 1
ATOM 1401 N N . CYS A 1 184 ? 18.733 7.307 -13.424 1.00 92.25 184 CYS A N 1
ATOM 1402 C CA . CYS A 1 184 ? 19.199 6.430 -14.504 1.00 92.25 184 CYS A CA 1
ATOM 1403 C C . CYS A 1 184 ? 18.158 6.251 -15.623 1.00 92.25 184 CYS A C 1
ATOM 1405 O O . CYS A 1 184 ? 18.491 6.264 -16.812 1.00 92.25 184 CYS A O 1
ATOM 1407 N N . ASN A 1 185 ? 16.877 6.156 -15.266 1.00 92.69 185 ASN A N 1
ATOM 1408 C CA . ASN A 1 185 ? 15.784 5.860 -16.199 1.00 92.69 185 ASN A CA 1
ATOM 1409 C C . ASN A 1 185 ? 15.413 7.039 -17.102 1.00 92.69 185 ASN A C 1
ATOM 1411 O O . ASN A 1 185 ? 14.468 6.931 -17.868 1.00 92.69 185 ASN A O 1
ATOM 1415 N N . SER A 1 186 ? 16.142 8.155 -17.061 1.00 90.50 186 SER A N 1
ATOM 1416 C CA . SER A 1 186 ? 16.047 9.186 -18.100 1.00 90.50 186 SER A CA 1
ATOM 1417 C C . SER A 1 186 ? 16.657 8.724 -19.432 1.00 90.50 186 SER A C 1
ATOM 1419 O O . SER A 1 186 ? 16.284 9.240 -20.484 1.00 90.50 186 SER A O 1
ATOM 1421 N N . CYS A 1 187 ? 17.591 7.762 -19.389 1.00 92.31 187 CYS A N 1
ATOM 1422 C CA . CYS A 1 187 ? 18.274 7.195 -20.558 1.00 92.31 187 CYS A CA 1
ATOM 1423 C C . CYS A 1 187 ? 18.210 5.657 -20.634 1.00 92.31 187 CYS A C 1
ATOM 1425 O O . CYS A 1 187 ? 18.370 5.107 -21.722 1.00 92.31 187 CYS A O 1
ATOM 1427 N N . HIS A 1 188 ? 17.998 4.969 -19.507 1.00 93.12 188 HIS A N 1
ATOM 1428 C CA . HIS A 1 188 ? 18.024 3.503 -19.395 1.00 93.12 188 HIS A CA 1
ATOM 1429 C C . HIS A 1 188 ? 16.646 2.917 -19.082 1.00 93.12 188 HIS A C 1
ATOM 1431 O O . HIS A 1 188 ? 16.461 2.212 -18.093 1.00 93.12 188 HIS A O 1
ATOM 1437 N N . HIS A 1 189 ? 15.649 3.229 -19.900 1.00 92.31 189 HIS A N 1
ATOM 1438 C CA . HIS A 1 189 ? 14.286 2.744 -19.700 1.00 92.31 189 HIS A CA 1
ATOM 1439 C C . HIS A 1 189 ? 13.740 2.038 -20.940 1.00 92.31 189 HIS A C 1
ATOM 1441 O O . HIS A 1 189 ? 14.416 1.956 -21.964 1.00 92.31 189 HIS A O 1
ATOM 1447 N N . ALA A 1 190 ? 12.525 1.493 -20.847 1.00 92.00 190 ALA A N 1
ATOM 1448 C CA . ALA A 1 190 ? 11.834 0.934 -22.003 1.00 92.00 190 ALA A CA 1
ATOM 1449 C C . ALA A 1 190 ? 11.836 1.914 -23.195 1.00 92.00 190 ALA A C 1
ATOM 1451 O O . ALA A 1 190 ? 11.623 3.109 -22.972 1.00 92.00 190 ALA A O 1
ATOM 1452 N N . PRO A 1 191 ? 12.020 1.431 -24.438 1.00 91.75 191 PRO A N 1
ATOM 1453 C CA . PRO A 1 191 ? 11.850 2.260 -25.625 1.00 91.75 191 PRO A CA 1
ATOM 1454 C C . PRO A 1 191 ? 10.525 3.028 -25.591 1.00 91.75 191 PRO A C 1
ATOM 1456 O O . PRO A 1 191 ? 9.492 2.470 -25.217 1.00 91.75 191 PRO A O 1
ATOM 1459 N N . PHE A 1 192 ? 10.562 4.307 -25.955 1.00 89.56 192 PHE A N 1
ATOM 1460 C CA . PHE A 1 192 ? 9.405 5.199 -25.888 1.00 89.56 192 PHE A CA 1
ATOM 1461 C C . PHE A 1 192 ? 9.419 6.214 -27.026 1.00 89.56 192 PHE A C 1
ATOM 1463 O O . PHE A 1 192 ? 10.482 6.585 -27.521 1.00 89.56 192 PHE A O 1
ATOM 1470 N N . ASP A 1 193 ? 8.246 6.718 -27.396 1.00 90.06 193 ASP A N 1
ATOM 1471 C CA . ASP A 1 193 ? 8.141 7.772 -28.396 1.00 90.06 193 ASP A CA 1
ATOM 1472 C C . ASP A 1 193 ? 8.366 9.154 -27.787 1.00 90.06 193 ASP A C 1
ATOM 1474 O O . ASP A 1 193 ? 7.697 9.578 -26.838 1.00 90.06 193 ASP A O 1
ATOM 1478 N N . ARG A 1 194 ? 9.293 9.901 -28.385 1.00 84.50 194 ARG A N 1
ATOM 1479 C CA . ARG A 1 194 ? 9.507 11.319 -28.103 1.00 84.50 194 ARG A CA 1
ATOM 1480 C C . ARG A 1 194 ? 9.324 12.100 -29.397 1.00 84.50 194 ARG A C 1
ATOM 1482 O O . ARG A 1 194 ? 10.190 12.081 -30.266 1.00 84.50 194 ARG A O 1
ATOM 1489 N N . SER A 1 195 ? 8.192 12.795 -29.507 1.00 89.38 195 SER A N 1
ATOM 1490 C CA . SER A 1 195 ? 7.860 13.651 -30.657 1.00 89.38 195 SER A CA 1
ATOM 1491 C C . SER A 1 195 ? 7.847 12.897 -31.996 1.00 89.38 195 SER A C 1
ATOM 1493 O O . SER A 1 195 ? 8.450 13.340 -32.968 1.00 89.38 195 SER A O 1
ATOM 1495 N N . GLY A 1 196 ? 7.202 11.724 -32.032 1.00 89.25 196 GLY A N 1
ATOM 1496 C CA . GLY A 1 196 ? 7.094 10.891 -33.240 1.00 89.25 196 GLY A CA 1
ATOM 1497 C C . GLY A 1 196 ? 8.366 10.117 -33.608 1.00 89.25 196 GLY A C 1
ATOM 1498 O O . GLY A 1 196 ? 8.409 9.480 -34.656 1.00 89.25 196 GLY A O 1
ATOM 1499 N N . ARG A 1 197 ? 9.404 10.159 -32.761 1.00 87.00 197 ARG A N 1
ATOM 1500 C CA . ARG A 1 197 ? 10.618 9.348 -32.896 1.00 87.00 197 ARG A CA 1
ATOM 1501 C C . ARG A 1 197 ? 10.704 8.336 -31.759 1.00 87.00 197 ARG A C 1
ATOM 1503 O O . ARG A 1 197 ? 10.730 8.736 -30.594 1.00 87.00 197 ARG A O 1
ATOM 1510 N N . LEU A 1 198 ? 10.864 7.061 -32.110 1.00 90.50 198 LEU A N 1
ATOM 1511 C CA . LEU A 1 198 ? 11.175 6.005 -31.153 1.00 90.50 198 LEU A CA 1
ATOM 1512 C C . LEU A 1 198 ? 12.582 6.219 -30.581 1.00 90.50 198 LEU A C 1
ATOM 1514 O O . LEU A 1 198 ? 13.582 6.186 -31.304 1.00 90.50 198 LEU A O 1
ATOM 1518 N N . VAL A 1 199 ? 12.663 6.444 -29.273 1.00 89.06 199 VAL A N 1
ATOM 1519 C CA . VAL A 1 199 ? 13.913 6.587 -28.527 1.00 89.06 199 VAL A CA 1
ATOM 1520 C C . VAL A 1 199 ? 14.204 5.271 -27.818 1.00 89.06 199 VAL A C 1
ATOM 1522 O O . VAL A 1 199 ? 13.491 4.873 -26.898 1.00 89.06 199 VAL A O 1
ATOM 1525 N N . ASN A 1 200 ? 15.272 4.603 -28.248 1.00 89.75 200 ASN A N 1
ATOM 1526 C CA . ASN A 1 200 ? 15.776 3.391 -27.608 1.00 89.75 200 ASN A CA 1
ATOM 1527 C C . ASN A 1 200 ? 16.690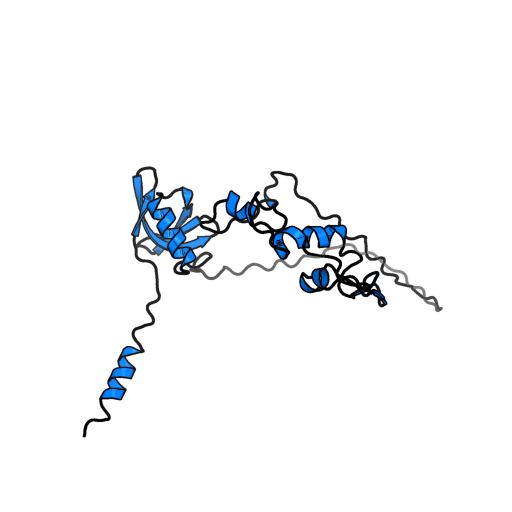 3.728 -26.415 1.00 89.75 200 ASN A C 1
ATOM 1529 O O . ASN A 1 200 ? 17.351 4.774 -26.429 1.00 89.75 200 ASN A O 1
ATOM 1533 N N . PRO A 1 201 ? 16.769 2.851 -25.397 1.00 91.12 201 PRO A N 1
ATOM 1534 C CA . PRO A 1 201 ? 17.696 3.027 -24.289 1.00 91.12 201 PRO A CA 1
ATOM 1535 C C . PRO A 1 201 ? 19.143 3.033 -24.770 1.00 91.12 201 PRO A C 1
ATOM 1537 O O . PRO A 1 201 ? 19.531 2.293 -25.681 1.00 91.12 201 PRO A O 1
ATOM 1540 N N . LYS A 1 202 ? 19.972 3.836 -24.106 1.00 88.81 202 LYS A N 1
ATOM 1541 C CA . LYS A 1 202 ? 21.407 3.868 -24.395 1.00 88.81 202 LYS A CA 1
ATOM 1542 C C . LYS A 1 202 ? 22.044 2.517 -24.067 1.00 88.81 202 LYS A C 1
ATOM 1544 O O . LYS A 1 202 ? 21.714 1.902 -23.053 1.00 88.81 202 LYS A O 1
ATOM 1549 N N . ALA A 1 203 ? 22.952 2.070 -24.936 1.00 88.94 203 ALA A N 1
ATOM 1550 C CA . ALA A 1 203 ? 23.664 0.793 -24.818 1.00 88.94 203 ALA A CA 1
ATOM 1551 C C . ALA A 1 203 ? 22.750 -0.445 -24.673 1.00 88.94 203 ALA A C 1
ATOM 1553 O O . ALA A 1 203 ? 23.180 -1.466 -24.145 1.00 88.94 203 ALA A O 1
ATOM 1554 N N . SER A 1 204 ? 21.480 -0.357 -25.100 1.00 88.38 204 SER A N 1
ATOM 1555 C CA . SER A 1 204 ? 20.474 -1.409 -24.885 1.00 88.38 204 SER A CA 1
ATOM 1556 C C . SER A 1 204 ? 20.326 -1.836 -23.409 1.00 88.38 204 SER A C 1
ATOM 1558 O O . SER A 1 204 ? 19.871 -2.944 -23.124 1.00 88.38 204 SER A O 1
ATOM 1560 N N . LEU A 1 205 ? 20.697 -0.960 -22.470 1.00 92.69 205 LEU A N 1
ATOM 1561 C CA . LEU A 1 205 ? 20.701 -1.234 -21.037 1.00 92.69 205 LEU A CA 1
ATOM 1562 C C . LEU A 1 205 ? 19.475 -0.608 -20.375 1.00 92.69 205 LEU A C 1
ATOM 1564 O O . LEU A 1 205 ? 19.185 0.574 -20.584 1.00 92.69 205 LEU A O 1
ATOM 1568 N N . ARG A 1 206 ? 18.769 -1.397 -19.565 1.00 94.12 206 ARG A N 1
ATOM 1569 C CA . ARG A 1 206 ? 17.485 -1.025 -18.967 1.00 94.12 206 ARG A CA 1
ATOM 1570 C C . ARG A 1 206 ? 17.479 -1.236 -17.455 1.00 94.12 206 ARG A C 1
ATOM 1572 O O . ARG A 1 206 ? 17.835 -2.304 -16.972 1.00 94.12 206 ARG A O 1
ATOM 1579 N N . PHE A 1 207 ? 17.002 -0.227 -16.729 1.00 94.50 207 PHE A N 1
ATOM 1580 C CA . PHE A 1 207 ? 16.955 -0.169 -15.263 1.00 94.50 207 PHE A CA 1
ATOM 1581 C C . PHE A 1 207 ? 15.546 0.102 -14.711 1.00 94.50 207 PHE A C 1
ATOM 1583 O O . PHE A 1 207 ? 15.348 0.467 -13.552 1.00 94.50 207 PHE A O 1
ATOM 1590 N N . ASP A 1 208 ? 14.533 -0.080 -15.551 1.00 92.31 208 ASP A N 1
ATOM 1591 C CA . ASP A 1 208 ? 13.135 0.165 -15.221 1.00 92.31 208 ASP A CA 1
ATOM 1592 C C . ASP A 1 208 ? 12.448 -1.016 -14.526 1.00 92.31 208 ASP A C 1
ATOM 1594 O O . ASP A 1 208 ? 11.420 -0.825 -13.880 1.00 92.31 208 ASP A O 1
ATOM 1598 N N . THR A 1 209 ? 13.020 -2.218 -14.622 1.00 93.75 209 THR A N 1
ATOM 1599 C CA . THR A 1 209 ? 12.510 -3.434 -13.973 1.00 93.75 209 THR A CA 1
ATOM 1600 C C . THR A 1 209 ? 13.656 -4.296 -13.456 1.00 93.75 209 THR A C 1
ATOM 1602 O O . THR A 1 209 ? 14.737 -4.307 -14.046 1.00 93.75 209 THR A O 1
ATOM 1605 N N . PHE A 1 210 ? 13.405 -5.069 -12.397 1.00 93.62 210 PHE A N 1
ATOM 1606 C CA . PHE A 1 210 ? 14.403 -5.959 -11.795 1.00 93.62 210 PHE A CA 1
ATOM 1607 C C . PHE A 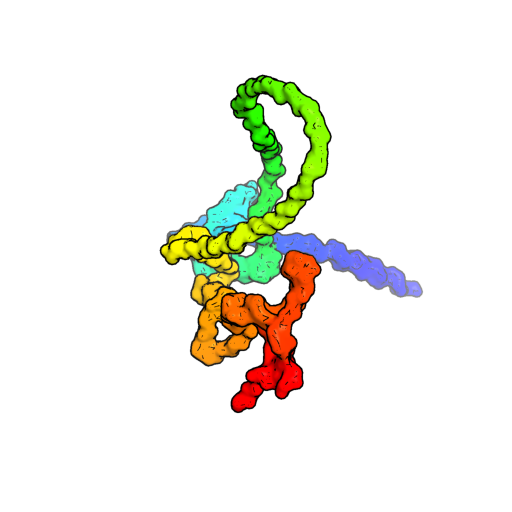1 210 ? 15.021 -6.924 -12.817 1.00 93.62 210 PHE A C 1
ATOM 1609 O O . PHE A 1 210 ? 16.239 -7.062 -12.901 1.00 93.62 210 PHE A O 1
ATOM 1616 N N . ALA A 1 211 ? 14.182 -7.539 -13.655 1.00 92.50 211 ALA A N 1
ATOM 1617 C CA . ALA A 1 211 ? 14.632 -8.492 -14.663 1.00 92.50 211 ALA A CA 1
ATOM 1618 C C . ALA A 1 211 ? 15.617 -7.870 -15.664 1.00 92.50 211 ALA A C 1
ATOM 1620 O O . ALA A 1 211 ? 16.590 -8.511 -16.045 1.00 92.50 211 ALA A O 1
ATOM 1621 N N . GLN A 1 212 ? 15.390 -6.621 -16.082 1.00 93.06 212 GLN A N 1
ATOM 1622 C CA . GLN A 1 212 ? 16.284 -5.940 -17.020 1.00 93.06 212 GLN A CA 1
ATOM 1623 C C . GLN A 1 212 ? 17.598 -5.512 -16.359 1.00 93.06 212 GLN A C 1
ATOM 1625 O O . GLN A 1 212 ? 18.652 -5.644 -16.977 1.00 93.06 212 GLN A O 1
ATOM 1630 N N . VAL A 1 213 ? 17.547 -5.090 -15.090 1.00 93.31 213 VAL A N 1
ATOM 1631 C CA . VAL A 1 213 ? 18.746 -4.775 -14.297 1.00 93.31 213 VAL A CA 1
ATOM 1632 C C . VAL A 1 213 ? 19.658 -6.000 -14.203 1.00 93.31 213 VAL A C 1
ATOM 1634 O O . VAL A 1 213 ? 20.851 -5.897 -14.477 1.00 93.31 213 VAL A O 1
ATOM 1637 N N . MET A 1 214 ? 19.091 -7.165 -13.874 1.00 91.81 214 MET A N 1
ATOM 1638 C CA . MET A 1 214 ? 19.854 -8.412 -13.749 1.00 91.81 214 MET A CA 1
ATOM 1639 C C . MET A 1 214 ? 20.278 -8.995 -15.102 1.00 91.81 214 MET A C 1
ATOM 1641 O O . MET A 1 214 ? 21.298 -9.673 -15.179 1.00 91.81 214 MET A O 1
ATOM 1645 N N . LYS A 1 215 ? 19.528 -8.723 -16.179 1.00 92.00 215 LYS A N 1
ATOM 1646 C CA . LYS A 1 215 ? 19.895 -9.137 -17.540 1.00 92.00 215 LYS A CA 1
ATOM 1647 C C . LYS A 1 215 ? 21.168 -8.437 -18.029 1.00 92.00 215 LYS A C 1
ATOM 1649 O O . LYS A 1 215 ? 21.965 -9.066 -18.716 1.00 92.00 215 LYS A O 1
ATOM 1654 N N . GLY A 1 216 ? 21.349 -7.159 -17.691 1.00 89.75 216 GLY A N 1
ATOM 1655 C CA . GLY A 1 216 ? 22.480 -6.355 -18.156 1.00 89.75 216 GLY A CA 1
ATOM 1656 C C . GLY A 1 216 ? 22.328 -5.870 -19.602 1.00 89.75 216 GLY A C 1
ATOM 1657 O O . GLY A 1 216 ? 21.220 -5.568 -20.052 1.00 89.75 216 GLY A O 1
ATOM 1658 N N . ASN A 1 217 ? 23.448 -5.734 -20.312 1.00 90.75 217 ASN A N 1
ATOM 1659 C CA . ASN A 1 217 ? 23.495 -5.244 -21.693 1.00 90.75 217 ASN A CA 1
ATOM 1660 C C . ASN A 1 217 ? 23.978 -6.343 -22.665 1.00 90.75 217 ASN A C 1
ATOM 1662 O O . ASN A 1 217 ? 23.956 -7.529 -22.345 1.00 90.75 217 ASN A O 1
ATOM 1666 N N . LEU A 1 218 ? 24.385 -5.948 -23.877 1.00 86.19 218 LEU A N 1
ATOM 1667 C CA . LEU A 1 218 ? 24.935 -6.864 -24.886 1.00 86.19 218 LEU A CA 1
ATOM 1668 C C . LEU A 1 218 ? 26.312 -7.438 -24.503 1.00 86.19 218 LEU A C 1
ATOM 1670 O O . LEU A 1 218 ? 26.672 -8.499 -25.004 1.00 86.19 218 LEU A O 1
ATOM 1674 N N . ASP A 1 219 ? 27.046 -6.768 -23.613 1.00 87.69 219 ASP A N 1
ATOM 1675 C CA . ASP A 1 219 ? 28.379 -7.166 -23.145 1.00 87.69 219 ASP A CA 1
ATOM 1676 C C . ASP A 1 219 ? 28.319 -8.092 -21.916 1.00 87.69 219 ASP A C 1
ATOM 1678 O O . ASP A 1 219 ? 29.340 -8.633 -21.495 1.00 87.69 219 ASP A O 1
ATOM 1682 N N . GLY A 1 220 ? 27.126 -8.297 -21.344 1.00 87.44 220 GLY A N 1
ATOM 1683 C CA . GLY A 1 220 ? 26.890 -9.219 -20.236 1.00 87.44 220 GLY A CA 1
ATOM 1684 C C . GLY A 1 220 ? 26.148 -8.602 -19.041 1.00 87.44 220 GLY A C 1
ATOM 1685 O O . GLY A 1 220 ? 25.587 -7.503 -19.132 1.00 87.44 220 GLY A O 1
ATOM 1686 N N . PRO A 1 221 ? 26.095 -9.327 -17.905 1.00 90.62 221 PRO A N 1
ATOM 1687 C CA . PRO A 1 221 ? 25.424 -8.864 -16.696 1.00 90.62 221 PRO A CA 1
ATOM 1688 C C . PRO A 1 221 ? 26.171 -7.683 -16.060 1.00 90.62 221 PRO A C 1
ATOM 1690 O O . PRO A 1 221 ? 27.385 -7.718 -15.886 1.00 90.62 221 PRO A O 1
ATOM 1693 N N . VAL A 1 222 ? 25.425 -6.646 -15.667 1.00 87.19 222 VAL A N 1
ATOM 1694 C CA . VAL A 1 222 ? 25.975 -5.466 -14.965 1.00 87.19 222 VAL A CA 1
ATOM 1695 C C . VAL A 1 222 ? 26.046 -5.696 -13.454 1.00 87.19 222 VAL A C 1
ATOM 1697 O O . VAL A 1 222 ? 26.910 -5.149 -12.775 1.00 87.19 222 VAL A O 1
ATOM 1700 N N . VAL A 1 223 ? 25.133 -6.510 -12.922 1.00 88.19 223 VAL A N 1
ATOM 1701 C CA . VAL A 1 223 ? 25.088 -6.878 -11.506 1.00 88.19 223 VAL A CA 1
ATOM 1702 C C . VAL A 1 223 ? 25.578 -8.312 -11.369 1.00 88.19 223 VAL A C 1
ATOM 1704 O O . VAL A 1 223 ? 24.956 -9.239 -11.884 1.00 88.19 223 VAL A O 1
ATOM 1707 N N . VAL A 1 224 ? 26.685 -8.483 -10.655 1.00 85.81 224 VAL A N 1
ATOM 1708 C CA . VAL A 1 224 ? 27.252 -9.780 -10.279 1.00 85.81 224 VAL A CA 1
ATOM 1709 C C . VAL A 1 224 ? 27.210 -9.914 -8.763 1.00 85.81 224 VAL A C 1
ATOM 1711 O O . VAL A 1 224 ? 27.438 -8.943 -8.042 1.00 85.81 224 VAL A O 1
ATOM 1714 N N . ALA A 1 225 ? 26.870 -11.111 -8.286 1.00 78.75 225 ALA A N 1
ATOM 1715 C CA . ALA A 1 225 ? 27.001 -11.434 -6.874 1.00 78.75 225 ALA A CA 1
ATOM 1716 C C . ALA A 1 225 ? 28.495 -11.486 -6.525 1.00 78.75 225 ALA A C 1
ATOM 1718 O O . ALA A 1 225 ? 29.257 -12.149 -7.231 1.00 78.75 225 ALA A O 1
ATOM 1719 N N . ASN A 1 226 ? 28.882 -10.763 -5.475 1.00 61.78 226 ASN A N 1
ATOM 1720 C CA . ASN A 1 226 ? 30.197 -10.893 -4.847 1.00 61.78 226 ASN A CA 1
ATOM 1721 C C . ASN A 1 226 ? 30.201 -12.047 -3.847 1.00 61.78 226 ASN A C 1
ATOM 1723 O O . ASN A 1 226 ? 29.144 -12.260 -3.207 1.00 61.78 226 ASN A O 1
#

pLDDT: mean 75.36, std 20.04, range [28.59, 94.56]

Radius of gyration: 30.84 Å; chains: 1; bounding box: 68×92×83 Å

Secondary structure (DSSP, 8-state):
--TTHHHHHHHHHGGGG----PPPPEEEE-TTS-EEEEEEEEEETTEEEEE-TT--EEEEEGGGS-HHHHHHHHHHHHTT-S-BS----SPPP-----PPPP-----------------------PPPPPPP-PPPTT-GGGPPPPPTTS-HHHHHHTSTTPPPPTT----IIIIIHHHHHHHTTTTSSS-EEETTEEEPPGGG---SSHHHHHH-BTTB-S----

Sequence (226 aa):
MIKKSLFLFCSLIIFTSLVCASEPFRIFKTPQGQSLEGRAVGYEGQTFILADKSGKLVQVPLRALSVEDQTYLIKAAQANKIPRGRPSSIPPPPSQITTPSAESSEVVSKEVDLLLDEKPTDIVHKPPAPKKVTFRPGSFFGHVPVPLGVSPEEALAKAVGAMPKPGEAIDFDRHVLPILKERCNSCHHAPFDRSGRLVNPKASLRFDTFAQVMKGNLDGPVVVAN